Protein AF-A0A3N5YY95-F1 (afdb_monomer)

Nearest PDB structures (foldseek):
  7nii-assembly1_H  TM=6.142E-01  e=3.731E-05  Escherichia coli
  5auq-assembly4_F  TM=6.501E-01  e=9.821E-05  Thermococcus kodakarensis KOD1
  6y32-assembly3_E  TM=5.527E-01  e=6.805E-04  Homo sapiens
  7epk-assembly1_A  TM=5.218E-01  e=5.342E-04  Aeropyrum pernix K1
  3dm5-assembly1_B  TM=5.077E-01  e=4.194E-04  Pyrococcus furiosus

Radius of gyration: 18.33 Å; Cα contacts (8 Å, |Δi|>4): 414; chains: 1; bounding box: 43×47×44 Å

Solvent-accessible surface area (backbone atoms only — not comparable to full-atom values): 13239 Å² total; per-residue (Å²): 134,83,85,75,64,42,95,77,70,20,78,49,88,81,34,98,67,40,81,78,40,50,53,94,74,40,87,47,73,68,44,38,52,56,12,50,49,47,46,22,52,51,33,47,77,65,39,73,75,68,90,64,87,42,29,38,35,32,33,26,38,75,88,37,45,45,62,60,51,51,45,54,48,41,53,51,39,38,76,72,68,34,40,31,32,37,38,41,58,28,59,86,58,88,53,59,54,57,72,60,62,36,90,56,86,40,43,44,47,25,55,36,38,38,41,94,85,50,88,79,75,60,68,31,38,94,56,35,90,58,80,65,46,42,79,88,75,53,59,72,63,36,43,27,68,37,98,74,36,40,38,35,35,26,49,65,83,86,52,102,80,73,67,80,68,60,64,36,48,50,35,43,24,51,46,47,60,26,49,54,75,52,94,58,34,32,40,38,32,39,48,46,56,53,62,65,56,63,80,66,48,39,61,62,51,28,55,30,42,45,73,34,62,46,105,42,73,69,29,49,54,46,41,52,51,46,48,55,49,39,41,41,55,21,34,79,39,106

Sequence (238 aa):
MGLFHCPLGAVYYEDDDCIDCGLCVANTAEEKVAASKKIREYMKSHAAPSSNVSKIAVCGKGGSGKTTTVTLLTFALKEAGYKPIVLDADESNPGLARMLGISREPKAIAELFTNPEDAEKTASGPLAGRDKFTMDDIPAEYVSGSDGIRFMVVGKIIDPFQGCGCGLAEAAREVVEKLAVKDGEVLVLDMEAGVESFGRGVERHADTILIVVEPSLESIIVAERISQMALGMGIGRV

Foldseek 3Di:
DDQPADPQRDSDDPDPRHPNLCCRVDPDPVSNVSSLVSLLVVLQVPQDQDPDAAEEEEAFAVPLCSLVCLLVVQVVLVVVVFQEEEEELALPDPPNCVSNVFPDAAPALLQQQDDPPDPPPQRDHQCHPPQADEPVSDDPSQWTDDPRYIYGYNDHDPDPPPDDCLSSLVSLLCCLQHYDGDPRYHYYYRHYYACVSLVSPSCLSGLAYHYRADPDPVRVVRVVVNVVSCSSSSNPHD

Secondary structure (DSSP, 8-state):
------TTS-SSTTSTT-----GGG--SHHHHHHHHHHHHHHHHHS----SS--EEEEEESTTSSHHHHHHHHHHHHHHTT-EEEEEE--TT-S-HHHHTT-SSPPPBGGGGT--TT-TT----STTTT-S-B-GGGS-TTS-EEETTEEEEE-----STTS--THHHHHHHHHHHHHB-PPTTEEEEEEPPSSSTGGGTTSGGG-SEEEEE--SSHHHHHHHHHHHHHHHHTT--B-

pLDDT: mean 82.71, std 13.64, range [34.38, 97.75]

Mean predicted aligned error: 9.54 Å

Structure (mmCIF, N/CA/C/O backbone):
data_AF-A0A3N5YY95-F1
#
_entry.id   AF-A0A3N5YY95-F1
#
loop_
_atom_site.group_PDB
_atom_site.id
_atom_site.type_symbol
_atom_site.label_atom_id
_atom_site.label_alt_id
_atom_site.label_comp_id
_atom_site.label_asym_id
_atom_site.label_entity_id
_atom_site.label_seq_id
_atom_site.pdbx_PDB_ins_code
_atom_site.Cartn_x
_atom_site.Cartn_y
_atom_site.Cartn_z
_atom_site.occupancy
_atom_site.B_iso_or_equiv
_atom_site.auth_seq_id
_atom_site.auth_comp_id
_atom_site.auth_asym_id
_atom_site.auth_atom_id
_atom_site.pdbx_PDB_model_num
ATOM 1 N N . MET A 1 1 ? 23.432 -21.065 -2.581 1.00 34.38 1 MET A N 1
ATOM 2 C CA . MET A 1 1 ? 23.042 -20.901 -3.997 1.00 34.38 1 MET A CA 1
ATOM 3 C C . MET A 1 1 ? 21.569 -20.535 -3.960 1.00 34.38 1 MET A C 1
ATOM 5 O O . MET A 1 1 ? 20.781 -21.358 -3.523 1.00 34.38 1 MET A O 1
ATOM 9 N N . GLY A 1 2 ? 21.258 -19.249 -4.140 1.00 40.44 2 GLY A N 1
ATOM 10 C CA . GLY A 1 2 ? 19.975 -18.666 -3.733 1.00 40.44 2 GLY A CA 1
ATOM 11 C C . GLY A 1 2 ? 18.803 -19.238 -4.522 1.00 40.44 2 GLY A C 1
ATOM 12 O O . GLY A 1 2 ? 18.843 -19.244 -5.749 1.00 40.44 2 GLY A O 1
ATOM 13 N N . LEU A 1 3 ? 17.788 -19.713 -3.801 1.00 43.31 3 LEU A N 1
ATOM 14 C CA . LEU A 1 3 ? 16.501 -20.125 -4.343 1.00 43.31 3 LEU A CA 1
ATOM 15 C C . LEU A 1 3 ? 15.829 -18.912 -5.001 1.00 43.31 3 LEU A C 1
ATOM 17 O O . LEU A 1 3 ? 15.246 -18.065 -4.324 1.00 43.31 3 LEU A O 1
ATOM 21 N N . PHE A 1 4 ? 15.948 -18.800 -6.321 1.00 44.84 4 PHE A N 1
ATOM 22 C CA . PHE A 1 4 ? 15.078 -17.929 -7.096 1.00 44.84 4 PHE A CA 1
ATOM 23 C C . PHE A 1 4 ? 13.721 -18.629 -7.182 1.00 44.84 4 PHE A C 1
ATOM 25 O O . PHE A 1 4 ? 13.532 -19.503 -8.023 1.00 44.84 4 PHE A O 1
ATOM 32 N N . HIS A 1 5 ? 12.806 -18.303 -6.270 1.00 60.50 5 HIS A N 1
ATOM 33 C CA . HIS A 1 5 ? 11.449 -18.835 -6.332 1.00 60.50 5 HIS A CA 1
ATOM 34 C C . HIS A 1 5 ? 10.654 -18.075 -7.392 1.00 60.50 5 HIS A C 1
ATOM 36 O O . HIS A 1 5 ? 10.734 -16.847 -7.488 1.00 60.50 5 HIS A O 1
ATOM 42 N N . CYS A 1 6 ? 9.926 -18.821 -8.225 1.00 72.12 6 CYS A N 1
ATOM 43 C CA . CYS A 1 6 ? 9.130 -18.274 -9.314 1.00 72.12 6 CYS A CA 1
ATOM 44 C C . CYS A 1 6 ? 8.183 -17.187 -8.784 1.00 72.12 6 CYS A C 1
ATOM 46 O O . CYS A 1 6 ? 7.508 -17.416 -7.778 1.00 72.12 6 CYS A O 1
ATOM 48 N N . PRO A 1 7 ? 8.028 -16.040 -9.474 1.00 65.69 7 PRO A N 1
ATOM 49 C CA . PRO A 1 7 ? 7.053 -15.034 -9.064 1.00 65.69 7 PRO A CA 1
ATOM 50 C C . PRO A 1 7 ? 5.619 -15.584 -9.044 1.00 65.69 7 PRO A C 1
ATOM 52 O O . PRO A 1 7 ? 4.745 -14.973 -8.446 1.00 65.69 7 PRO A O 1
ATOM 55 N N . LEU A 1 8 ? 5.335 -16.714 -9.685 1.00 72.88 8 LEU A N 1
ATOM 56 C CA . LEU A 1 8 ? 4.004 -17.322 -9.719 1.00 72.88 8 LEU A CA 1
ATOM 57 C C . LEU A 1 8 ? 3.802 -18.425 -8.668 1.00 72.88 8 LEU A C 1
ATOM 59 O O . LEU A 1 8 ? 2.729 -19.004 -8.634 1.00 72.88 8 LEU A O 1
ATOM 63 N N . GLY A 1 9 ? 4.792 -18.690 -7.807 1.00 68.12 9 GLY A N 1
ATOM 64 C CA . GLY A 1 9 ? 4.687 -19.680 -6.726 1.00 68.12 9 GLY A CA 1
ATOM 65 C C . GLY A 1 9 ? 5.250 -21.067 -7.052 1.00 68.12 9 GLY A C 1
ATOM 66 O O . GLY A 1 9 ? 5.469 -21.846 -6.132 1.00 68.12 9 GLY A O 1
ATOM 67 N N . ALA A 1 10 ? 5.569 -21.358 -8.319 1.00 75.31 10 ALA A N 1
ATOM 68 C CA . ALA A 1 10 ? 6.229 -22.608 -8.708 1.00 75.31 10 ALA A CA 1
ATOM 69 C C . ALA A 1 10 ? 7.644 -22.733 -8.103 1.00 75.31 10 ALA A C 1
ATOM 71 O O . ALA A 1 10 ? 8.421 -21.767 -8.097 1.00 75.31 10 ALA A O 1
ATOM 72 N N . VAL A 1 11 ? 8.000 -23.924 -7.617 1.00 71.25 11 VAL A N 1
ATOM 73 C CA . VAL A 1 11 ? 9.308 -24.162 -6.988 1.00 71.25 11 VAL A CA 1
ATOM 74 C C . VAL A 1 11 ? 10.375 -24.387 -8.062 1.00 71.25 11 VAL A C 1
ATOM 76 O O . VAL A 1 11 ? 11.471 -23.829 -7.974 1.00 71.25 11 VAL A O 1
ATOM 79 N N . TYR A 1 12 ? 10.025 -25.118 -9.121 1.00 75.31 12 TYR A N 1
ATOM 80 C CA . TYR A 1 12 ? 10.875 -25.451 -10.257 1.00 75.31 12 TYR A CA 1
ATOM 81 C C . TYR A 1 12 ? 10.164 -25.262 -11.608 1.00 75.31 12 TYR A C 1
ATOM 83 O O . TYR A 1 12 ? 8.967 -24.987 -11.708 1.00 75.31 12 TYR A O 1
ATOM 91 N N . TYR A 1 13 ? 10.953 -25.352 -12.682 1.00 74.31 13 TYR A N 1
ATOM 92 C CA . TYR A 1 13 ? 10.427 -25.460 -14.043 1.00 74.31 13 TYR A CA 1
ATOM 93 C C . TYR A 1 13 ? 9.621 -26.765 -14.175 1.00 74.31 13 TYR A C 1
ATOM 95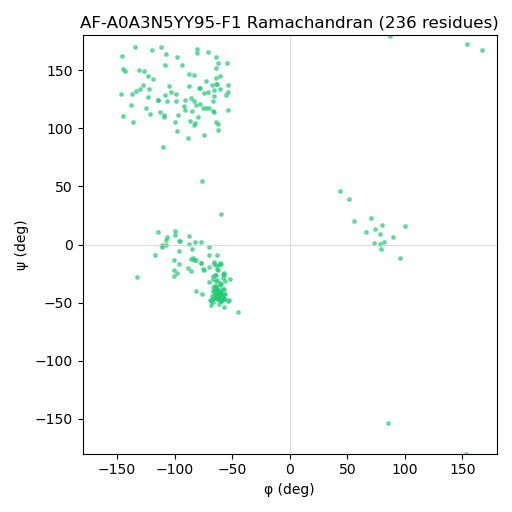 O O . TYR A 1 13 ? 10.086 -27.778 -13.664 1.00 74.31 13 TYR A O 1
ATOM 103 N N . GLU A 1 14 ? 8.462 -26.730 -14.842 1.00 79.56 14 GLU A N 1
ATOM 104 C CA . GLU A 1 14 ? 7.526 -27.868 -15.005 1.00 79.56 14 GLU A CA 1
ATOM 105 C C . GLU A 1 14 ? 6.822 -28.388 -13.730 1.00 79.56 14 GLU A C 1
ATOM 107 O O . GLU A 1 14 ? 6.156 -29.419 -13.789 1.00 79.56 14 GLU A O 1
ATOM 112 N N . ASP A 1 15 ? 6.896 -27.684 -12.594 1.00 81.75 15 ASP A N 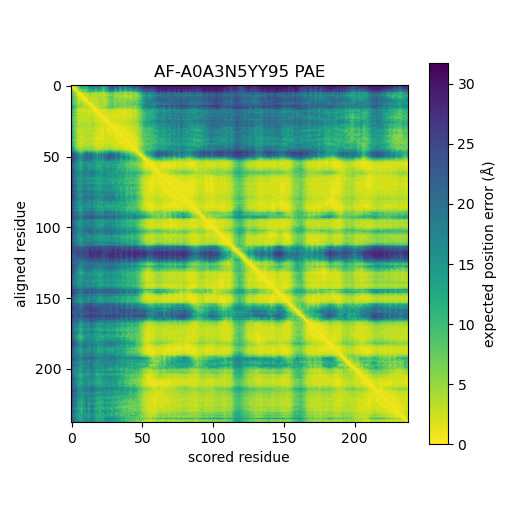1
ATOM 113 C CA . ASP A 1 15 ? 6.008 -27.973 -11.451 1.00 81.75 15 ASP A CA 1
ATOM 114 C C . ASP A 1 15 ? 4.526 -27.711 -11.800 1.00 81.75 15 ASP A C 1
ATOM 116 O O . ASP A 1 15 ? 4.239 -26.946 -12.719 1.00 81.75 15 ASP A O 1
ATOM 120 N N . ASP A 1 16 ? 3.584 -28.276 -11.030 1.00 75.69 16 ASP A N 1
ATOM 121 C CA . ASP A 1 16 ? 2.128 -28.212 -11.292 1.00 75.69 16 ASP A CA 1
ATOM 122 C C . ASP A 1 16 ? 1.575 -26.781 -11.520 1.00 75.69 16 ASP A C 1
ATOM 124 O O . ASP A 1 16 ? 0.634 -26.604 -12.293 1.00 75.69 16 ASP A O 1
ATOM 128 N N . ASP A 1 17 ? 2.181 -25.751 -10.912 1.00 77.06 17 ASP A N 1
ATOM 129 C CA . ASP A 1 17 ? 1.802 -24.330 -11.060 1.00 77.06 17 ASP A CA 1
ATOM 130 C C . ASP A 1 17 ? 2.696 -23.545 -12.049 1.00 77.06 17 ASP A C 1
ATOM 132 O O . ASP A 1 17 ? 2.648 -22.310 -12.142 1.00 77.06 17 ASP A O 1
ATOM 136 N N . CYS A 1 18 ? 3.577 -24.232 -12.777 1.00 84.56 18 CYS A N 1
ATOM 137 C CA . CYS A 1 18 ? 4.488 -23.615 -13.728 1.00 84.56 18 CYS A CA 1
ATOM 138 C C . CYS A 1 18 ? 3.781 -23.288 -15.049 1.00 84.56 18 CYS A C 1
ATOM 140 O O . CYS A 1 18 ? 3.080 -24.102 -15.636 1.00 84.56 18 CYS A O 1
ATOM 142 N N . ILE A 1 19 ? 4.014 -22.078 -15.558 1.00 89.06 19 ILE A N 1
ATOM 143 C CA . ILE A 1 19 ? 3.441 -21.606 -16.832 1.00 89.06 19 ILE A CA 1
ATOM 144 C C . ILE A 1 19 ? 4.428 -21.702 -18.006 1.00 89.06 19 ILE A C 1
ATOM 146 O O . ILE A 1 19 ? 4.253 -21.025 -19.022 1.00 89.06 19 ILE A O 1
ATOM 150 N N . ASP A 1 20 ? 5.549 -22.401 -17.816 1.00 89.12 20 ASP A N 1
ATOM 151 C CA . ASP A 1 20 ? 6.646 -22.518 -18.787 1.00 89.12 20 ASP A CA 1
ATOM 152 C C . ASP A 1 20 ? 7.150 -21.169 -19.330 1.00 89.12 20 ASP A C 1
ATOM 154 O O . ASP A 1 20 ? 7.502 -20.981 -20.507 1.00 89.12 20 ASP A O 1
ATOM 158 N N . CYS A 1 21 ? 7.219 -20.176 -18.436 1.00 89.50 21 CYS A N 1
ATOM 159 C CA . CYS A 1 21 ? 7.738 -18.860 -18.793 1.00 89.50 21 CYS A CA 1
ATOM 160 C C . CYS A 1 21 ? 9.236 -18.892 -19.130 1.00 89.50 21 CYS A C 1
ATOM 162 O O . CYS A 1 21 ? 9.698 -18.061 -19.907 1.00 89.50 21 CYS A O 1
ATOM 164 N N . GLY A 1 22 ? 9.987 -19.849 -18.576 1.00 88.56 22 GLY A N 1
ATOM 165 C CA . GLY A 1 22 ? 11.425 -20.012 -18.800 1.00 88.56 22 GLY A CA 1
ATOM 166 C C . GLY A 1 22 ? 12.318 -19.053 -18.002 1.00 88.56 22 GLY A C 1
ATOM 167 O O . GLY A 1 22 ? 13.521 -19.012 -18.241 1.00 88.56 22 GLY A O 1
ATOM 168 N N . LEU A 1 23 ? 11.775 -18.286 -17.046 1.00 88.69 23 LEU A N 1
ATOM 169 C CA . LEU A 1 23 ? 12.562 -17.307 -16.279 1.00 88.69 23 LEU A CA 1
ATOM 170 C C . LEU A 1 23 ? 13.656 -17.971 -15.427 1.00 88.69 23 LEU A C 1
ATOM 172 O O . LEU A 1 23 ? 14.755 -17.438 -15.318 1.00 88.69 23 LEU A O 1
ATOM 176 N N . CYS A 1 24 ? 13.363 -19.141 -14.859 1.00 85.12 24 CYS A N 1
ATOM 177 C CA . CYS A 1 24 ? 14.274 -19.923 -14.018 1.00 85.12 24 CYS A CA 1
ATOM 178 C C . CYS A 1 24 ? 15.454 -20.549 -14.781 1.00 85.12 24 CYS A C 1
ATOM 180 O O . CYS A 1 24 ? 16.457 -20.889 -14.160 1.00 85.12 24 CYS A O 1
ATOM 182 N N . VAL A 1 25 ? 15.357 -20.677 -16.108 1.00 88.25 25 VAL A N 1
ATOM 183 C CA . VAL A 1 25 ? 16.404 -21.254 -16.972 1.00 88.25 25 VAL A CA 1
ATOM 184 C C . VAL A 1 25 ? 17.075 -20.214 -17.877 1.00 88.25 25 VAL A C 1
ATOM 186 O O . VAL A 1 25 ? 17.975 -20.554 -18.640 1.00 88.25 25 VAL A O 1
ATOM 189 N N . ALA A 1 26 ? 16.660 -18.946 -17.795 1.00 89.44 26 ALA A N 1
ATOM 190 C CA . ALA A 1 26 ? 17.187 -17.862 -18.614 1.00 89.44 26 ALA A CA 1
ATOM 191 C C . ALA A 1 26 ? 18.605 -17.451 -18.178 1.00 89.44 26 ALA A C 1
ATOM 193 O O . ALA A 1 26 ? 18.819 -16.931 -17.077 1.00 89.44 26 ALA A O 1
ATOM 194 N N . ASN A 1 27 ? 19.570 -17.618 -19.080 1.00 90.94 27 ASN A N 1
ATOM 195 C CA . ASN A 1 27 ? 20.985 -17.326 -18.866 1.00 90.94 27 ASN A CA 1
ATOM 196 C C . ASN A 1 27 ? 21.409 -15.980 -19.471 1.00 90.94 27 ASN A C 1
ATOM 198 O O . ASN A 1 27 ? 22.385 -15.390 -19.005 1.00 90.94 27 ASN A O 1
ATOM 202 N N . THR A 1 28 ? 20.674 -15.454 -20.457 1.00 91.75 28 THR A N 1
ATOM 203 C CA . THR A 1 28 ? 20.956 -14.143 -21.069 1.00 91.75 28 THR A CA 1
ATOM 204 C C . THR A 1 28 ? 19.948 -13.063 -20.670 1.00 91.75 28 THR A C 1
ATOM 206 O O . THR A 1 28 ? 18.859 -13.332 -20.156 1.00 91.75 28 THR A O 1
ATOM 209 N N . ALA A 1 29 ? 20.309 -11.796 -20.899 1.00 86.62 29 ALA A N 1
ATOM 210 C CA . ALA A 1 29 ? 19.388 -10.679 -20.702 1.00 86.62 29 ALA A CA 1
ATOM 211 C C . ALA A 1 29 ? 18.187 -10.758 -21.661 1.00 86.62 29 ALA A C 1
ATOM 213 O O . ALA A 1 29 ? 17.062 -10.496 -21.237 1.00 86.62 29 ALA A O 1
ATOM 214 N N . GLU A 1 30 ? 18.396 -11.165 -22.921 1.00 90.94 30 GLU A N 1
ATOM 215 C CA . GLU A 1 30 ? 17.297 -11.322 -23.881 1.00 90.94 30 GLU A CA 1
ATOM 216 C C . GLU A 1 30 ? 16.325 -12.430 -23.458 1.00 90.94 30 GLU A C 1
ATOM 218 O O . GLU A 1 30 ? 15.110 -12.235 -23.510 1.00 90.94 30 GLU A O 1
ATOM 223 N N . GLU A 1 31 ? 16.842 -13.560 -22.970 1.00 88.94 31 GLU A N 1
ATOM 224 C CA . GLU A 1 31 ? 16.028 -14.671 -22.467 1.00 88.94 31 GLU A CA 1
ATOM 225 C C . GLU A 1 31 ? 15.183 -14.248 -21.259 1.00 88.94 31 GLU A C 1
ATOM 227 O O . GLU A 1 31 ? 13.988 -14.542 -21.204 1.00 88.94 31 GLU A O 1
ATOM 232 N N . LYS A 1 32 ? 15.758 -13.479 -20.323 1.00 87.12 32 LYS A N 1
ATOM 233 C CA . LYS A 1 32 ? 15.027 -12.945 -19.158 1.00 87.12 32 LYS A CA 1
ATOM 234 C C . LYS A 1 32 ? 13.909 -11.989 -19.566 1.00 87.12 32 LYS A C 1
ATOM 236 O O . LYS A 1 32 ? 12.827 -12.015 -18.972 1.00 87.12 32 LYS A O 1
ATOM 241 N N . VAL A 1 33 ? 14.140 -11.158 -20.585 1.00 85.56 33 VAL A N 1
ATOM 242 C CA . VAL A 1 33 ? 13.121 -10.255 -21.143 1.00 85.56 33 VAL A CA 1
ATOM 243 C C . VAL A 1 33 ? 11.998 -11.051 -21.811 1.00 85.56 33 VAL A C 1
ATOM 245 O O . VAL A 1 33 ? 10.824 -10.782 -21.548 1.00 85.56 33 VAL A O 1
ATOM 248 N N . ALA A 1 34 ? 12.335 -12.058 -22.620 1.00 88.00 34 ALA A N 1
ATOM 249 C CA . ALA A 1 34 ? 11.356 -12.929 -23.267 1.00 88.00 34 ALA A CA 1
ATOM 250 C C . ALA A 1 34 ? 10.509 -13.705 -22.244 1.00 88.00 34 ALA A C 1
ATOM 252 O O . ALA A 1 34 ? 9.283 -13.751 -22.363 1.00 88.00 34 ALA A O 1
ATOM 253 N N . ALA A 1 35 ? 11.140 -14.240 -21.196 1.00 88.50 35 ALA A N 1
ATOM 254 C CA . ALA A 1 35 ? 10.451 -14.933 -20.114 1.00 88.50 35 ALA A CA 1
ATOM 255 C C . ALA A 1 35 ? 9.518 -13.999 -19.332 1.00 88.50 35 ALA A C 1
ATOM 257 O O . ALA A 1 35 ? 8.349 -14.317 -19.108 1.00 88.50 35 ALA A O 1
ATOM 258 N N . SER A 1 36 ? 9.994 -12.796 -18.995 1.00 84.06 36 SER A N 1
ATOM 259 C CA . SER A 1 36 ? 9.183 -11.769 -18.331 1.00 84.06 36 SER A CA 1
ATOM 260 C C . SER A 1 36 ? 7.966 -11.365 -19.167 1.00 84.06 36 SER A C 1
ATOM 262 O O . SER A 1 36 ? 6.907 -11.084 -18.610 1.00 84.06 36 SER A O 1
ATOM 264 N N . LYS A 1 37 ? 8.080 -11.356 -20.501 1.00 86.12 37 LYS A N 1
ATOM 265 C CA . LYS A 1 37 ? 6.949 -11.080 -21.396 1.00 86.12 37 LYS A CA 1
ATOM 266 C C . LYS A 1 37 ? 5.853 -12.143 -21.270 1.00 86.12 37 LYS A C 1
ATOM 268 O O . LYS A 1 37 ? 4.698 -11.769 -21.090 1.00 86.12 37 LYS A O 1
ATOM 273 N N . LYS A 1 38 ? 6.218 -13.432 -21.274 1.00 88.50 38 LYS A N 1
ATOM 274 C CA . LYS A 1 38 ? 5.269 -14.541 -21.069 1.00 88.50 38 LYS A CA 1
ATOM 275 C C . LYS A 1 38 ? 4.555 -14.443 -19.719 1.00 88.50 38 LYS A C 1
ATOM 277 O O . LYS A 1 38 ? 3.341 -14.596 -19.662 1.00 88.50 38 LYS A O 1
ATOM 282 N N . ILE A 1 39 ? 5.292 -14.123 -18.648 1.00 84.56 39 ILE A N 1
ATOM 283 C CA . ILE A 1 39 ? 4.717 -13.927 -17.304 1.00 84.56 39 ILE A CA 1
ATOM 284 C C . ILE A 1 39 ? 3.677 -12.805 -17.322 1.00 84.56 39 ILE A C 1
ATOM 286 O O . ILE A 1 39 ? 2.559 -12.996 -16.854 1.00 84.56 39 ILE A O 1
ATOM 290 N N . ARG A 1 40 ? 4.015 -11.646 -17.902 1.00 79.19 40 ARG A N 1
ATOM 291 C CA . ARG A 1 40 ? 3.090 -10.505 -17.995 1.00 79.19 40 ARG A CA 1
ATOM 292 C C . ARG A 1 40 ? 1.841 -10.842 -18.807 1.00 79.19 40 ARG A C 1
ATOM 294 O O . ARG A 1 40 ? 0.751 -10.428 -18.435 1.00 79.19 40 ARG A O 1
ATOM 301 N N . GLU A 1 41 ? 1.990 -11.555 -19.922 1.00 83.12 41 GLU A N 1
ATOM 302 C CA . GLU A 1 41 ? 0.860 -11.985 -20.756 1.00 83.12 41 GLU A CA 1
ATOM 303 C C . GLU A 1 41 ? -0.061 -12.950 -20.002 1.00 83.12 41 GLU A C 1
ATOM 305 O O . GLU A 1 41 ? -1.273 -12.743 -19.999 1.00 83.12 41 GLU A O 1
ATOM 310 N N . TYR A 1 42 ? 0.509 -13.933 -19.300 1.00 84.31 42 TYR A N 1
ATOM 311 C CA . TYR A 1 42 ? -0.239 -14.852 -18.443 1.00 84.31 42 TYR A CA 1
ATOM 312 C C . TYR A 1 42 ? -0.992 -14.112 -17.333 1.00 84.31 42 TYR A C 1
ATOM 314 O O . TYR A 1 42 ? -2.190 -14.305 -17.144 1.00 84.31 42 TYR A O 1
ATOM 322 N N . MET A 1 43 ? -0.311 -13.214 -16.623 1.00 76.50 43 MET A N 1
ATOM 323 C CA . MET A 1 43 ? -0.923 -12.460 -15.532 1.00 76.50 43 MET A CA 1
ATOM 324 C C . MET A 1 43 ? -2.034 -11.534 -16.022 1.00 76.50 43 MET A C 1
ATOM 326 O O . MET A 1 43 ? -3.046 -11.399 -15.349 1.00 76.50 43 MET A O 1
ATOM 330 N N . LYS A 1 44 ? -1.896 -10.944 -17.214 1.00 72.81 44 LYS A N 1
ATOM 331 C CA . LYS A 1 44 ? -2.970 -10.159 -17.838 1.00 72.81 44 LYS A CA 1
ATOM 332 C C . LYS A 1 44 ? -4.175 -11.009 -18.228 1.00 72.81 44 LYS A C 1
ATOM 334 O O . LYS A 1 44 ? -5.296 -10.542 -18.067 1.00 72.81 44 LYS A O 1
ATOM 339 N N . SER A 1 45 ? -3.971 -12.220 -18.749 1.00 76.06 45 SER A N 1
ATOM 340 C CA . SER A 1 45 ? -5.085 -13.093 -19.146 1.00 76.06 45 SER A CA 1
ATOM 341 C C . SER A 1 45 ? -5.816 -13.721 -17.957 1.00 76.06 45 SER A C 1
ATOM 343 O O . SER A 1 45 ? -6.983 -14.077 -18.093 1.00 76.06 45 SER A O 1
ATOM 345 N N . HIS A 1 46 ? -5.158 -13.808 -16.800 1.00 74.75 46 HIS A N 1
ATOM 346 C CA . HIS A 1 46 ? -5.711 -14.359 -15.558 1.00 74.75 46 HIS A CA 1
ATOM 347 C C . HIS A 1 46 ? -6.022 -13.288 -14.507 1.00 74.75 46 HIS A C 1
ATOM 349 O O . HIS A 1 46 ? -6.444 -13.614 -13.398 1.00 74.75 46 HIS A O 1
ATOM 355 N N . ALA A 1 47 ? -5.836 -12.010 -14.845 1.00 65.06 47 ALA A N 1
ATOM 356 C CA . ALA A 1 47 ? -6.268 -10.900 -14.017 1.00 65.06 47 ALA A CA 1
ATOM 357 C C . ALA A 1 47 ? -7.793 -10.957 -13.895 1.00 65.06 47 ALA A C 1
ATOM 359 O O . ALA A 1 47 ? -8.517 -10.609 -14.828 1.00 65.06 47 ALA A O 1
ATOM 360 N N . ALA A 1 48 ? -8.295 -11.417 -12.751 1.00 57.16 48 ALA A N 1
ATOM 361 C CA . ALA A 1 48 ? -9.710 -11.312 -12.447 1.00 57.16 48 ALA A CA 1
ATOM 362 C C . ALA A 1 48 ? -10.020 -9.828 -12.188 1.00 57.16 48 ALA A C 1
ATOM 364 O O . ALA A 1 48 ? -9.465 -9.257 -11.245 1.00 57.16 48 ALA A O 1
ATOM 365 N N . PRO A 1 49 ? -10.879 -9.166 -12.983 1.00 53.94 49 PRO A N 1
ATOM 366 C CA . PRO A 1 49 ? -11.325 -7.830 -12.633 1.00 53.94 49 PRO A CA 1
ATOM 367 C C . PRO A 1 49 ? -12.115 -7.922 -11.322 1.00 53.94 49 PRO A C 1
ATOM 369 O O . PRO A 1 49 ? -13.249 -8.400 -11.304 1.00 53.94 49 PRO A O 1
ATOM 372 N N . SER A 1 50 ? -11.519 -7.480 -10.211 1.00 56.38 50 SER A N 1
ATOM 373 C CA . SER A 1 50 ? -12.267 -7.302 -8.969 1.00 56.38 50 SER A CA 1
ATOM 374 C C . SER A 1 50 ? -13.277 -6.177 -9.184 1.00 56.38 50 SER A C 1
ATOM 376 O O . SER A 1 50 ? -12.917 -5.010 -9.386 1.00 56.38 50 SER A O 1
ATOM 378 N N . SER A 1 51 ? -14.567 -6.513 -9.144 1.00 60.78 51 SER A N 1
ATOM 379 C CA . SER A 1 51 ? -15.638 -5.513 -9.169 1.00 60.78 51 SER A CA 1
ATOM 380 C C . SER A 1 51 ? -15.586 -4.592 -7.948 1.00 60.78 51 SER A C 1
ATOM 382 O O . SER A 1 51 ? -16.077 -3.470 -8.018 1.00 60.78 51 SER A O 1
ATOM 384 N N . ASN A 1 52 ? -14.953 -5.038 -6.857 1.00 71.12 52 ASN A N 1
ATOM 385 C CA . ASN A 1 52 ? -14.873 -4.312 -5.597 1.00 71.12 52 ASN A CA 1
ATOM 386 C C . ASN A 1 52 ? -13.492 -3.662 -5.433 1.00 71.12 52 ASN A C 1
ATOM 388 O O . ASN A 1 52 ? -12.462 -4.307 -5.633 1.00 71.12 52 ASN A O 1
ATOM 392 N N . VAL A 1 53 ? -13.484 -2.373 -5.086 1.00 84.25 53 VAL A N 1
ATOM 393 C CA . VAL A 1 53 ? -12.281 -1.629 -4.682 1.00 84.25 53 VAL A CA 1
ATOM 394 C C . VAL A 1 53 ? -12.077 -1.873 -3.187 1.00 84.25 53 VAL A C 1
ATOM 396 O O . VAL A 1 53 ? -12.921 -1.461 -2.395 1.00 84.25 53 VAL A O 1
ATOM 399 N N . SER A 1 54 ? -10.995 -2.543 -2.796 1.00 90.75 54 SER A N 1
ATOM 400 C CA . SER A 1 54 ? -10.735 -2.905 -1.391 1.00 90.75 54 SER A CA 1
ATOM 401 C C . SER A 1 54 ? -9.318 -2.582 -0.919 1.00 90.75 54 SER A C 1
ATOM 403 O O . SER A 1 54 ? -9.120 -2.326 0.264 1.00 90.75 54 SER A O 1
ATOM 405 N N . LYS A 1 55 ? -8.339 -2.569 -1.826 1.00 94.25 55 LYS A N 1
ATOM 406 C CA . LYS A 1 55 ? -6.915 -2.330 -1.590 1.00 94.25 55 LYS A CA 1
ATOM 407 C C . LYS A 1 55 ? -6.395 -1.394 -2.677 1.00 94.25 55 LYS A C 1
ATOM 409 O O . LYS A 1 55 ? -6.213 -1.802 -3.825 1.00 94.25 55 LYS A O 1
ATOM 414 N N . ILE A 1 56 ? -6.177 -0.138 -2.303 1.00 95.31 56 ILE A N 1
ATOM 415 C CA . ILE A 1 56 ? -5.749 0.945 -3.187 1.00 95.31 56 ILE A CA 1
ATOM 416 C C . ILE A 1 56 ? -4.306 1.308 -2.849 1.00 95.31 56 ILE A C 1
ATOM 418 O O . ILE A 1 56 ? -4.058 1.885 -1.792 1.00 95.31 56 ILE A O 1
ATOM 422 N N . ALA A 1 57 ? -3.364 1.024 -3.744 1.00 94.62 57 ALA A N 1
ATOM 423 C CA . ALA A 1 57 ? -1.995 1.513 -3.608 1.00 94.62 57 ALA A CA 1
ATOM 424 C C . ALA A 1 57 ? -1.837 2.864 -4.311 1.00 94.62 57 ALA A C 1
ATOM 426 O O . ALA A 1 57 ? -2.139 2.996 -5.498 1.00 94.62 57 ALA A O 1
ATOM 427 N N . VAL A 1 58 ? -1.382 3.879 -3.575 1.00 94.94 58 VAL A N 1
ATOM 428 C CA . VAL A 1 58 ? -1.192 5.235 -4.097 1.00 94.94 58 VAL A CA 1
ATOM 429 C C . VAL A 1 58 ? 0.269 5.426 -4.482 1.00 94.94 58 VAL A C 1
ATOM 431 O O . VAL A 1 58 ? 1.149 5.477 -3.628 1.00 94.94 58 VAL A O 1
ATOM 434 N N . CYS A 1 59 ? 0.525 5.550 -5.782 1.00 92.88 59 CYS A N 1
ATOM 435 C CA . CYS A 1 59 ? 1.864 5.612 -6.366 1.00 92.88 59 CYS A CA 1
ATOM 436 C C . CYS A 1 59 ? 2.076 6.933 -7.117 1.00 92.88 59 CYS A C 1
ATOM 438 O O . CYS A 1 59 ? 1.142 7.684 -7.388 1.00 92.88 59 CYS A O 1
ATOM 440 N N . GLY A 1 60 ? 3.320 7.236 -7.481 1.00 91.56 60 GLY A N 1
ATOM 441 C CA . GLY A 1 60 ? 3.643 8.452 -8.227 1.00 91.56 60 GLY A CA 1
ATOM 442 C C . GLY A 1 60 ? 5.062 8.946 -7.982 1.00 91.56 60 GLY A C 1
ATOM 443 O O . GLY A 1 60 ? 5.835 8.363 -7.218 1.00 91.56 60 GLY A O 1
ATOM 444 N N . LYS A 1 61 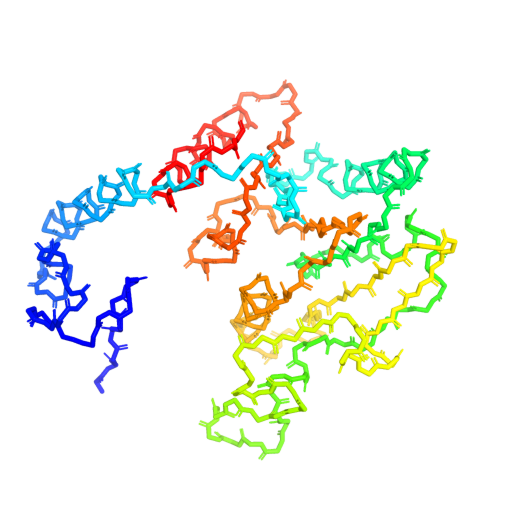? 5.411 10.053 -8.637 1.00 90.81 61 LYS A N 1
ATOM 445 C CA . LYS A 1 61 ? 6.726 10.682 -8.477 1.00 90.81 61 LYS A CA 1
ATOM 446 C C . LYS A 1 61 ? 6.923 11.195 -7.040 1.00 90.81 61 LYS A C 1
ATOM 448 O O . LYS A 1 61 ? 5.972 11.574 -6.356 1.00 90.81 61 LYS A O 1
ATOM 453 N N . GLY A 1 62 ? 8.172 11.257 -6.580 1.00 87.19 62 GLY A N 1
ATOM 454 C CA . GLY A 1 62 ? 8.521 11.989 -5.359 1.00 87.19 62 GLY A CA 1
ATOM 455 C C . GLY A 1 62 ? 8.018 13.433 -5.436 1.00 87.19 62 GLY A C 1
ATOM 456 O O . GLY A 1 62 ? 8.194 14.097 -6.458 1.00 87.19 62 GLY A O 1
ATOM 457 N N . GLY A 1 63 ? 7.338 13.887 -4.382 1.00 85.69 63 GLY A N 1
ATOM 458 C CA . GLY A 1 63 ? 6.759 15.230 -4.313 1.00 85.69 63 GLY A CA 1
ATOM 459 C C . GLY A 1 63 ? 5.437 15.445 -5.064 1.00 85.69 63 GLY A C 1
ATOM 460 O O . GLY A 1 63 ? 4.899 16.540 -4.970 1.00 85.69 63 GLY A O 1
ATOM 461 N N . SER A 1 64 ? 4.858 14.439 -5.739 1.00 90.94 64 SER A N 1
ATOM 462 C CA . SER A 1 64 ? 3.604 14.626 -6.501 1.00 90.94 64 SER A CA 1
ATOM 463 C C . SER A 1 64 ? 2.351 14.845 -5.640 1.00 90.94 64 SER A C 1
ATOM 465 O O . SER A 1 64 ? 1.297 15.182 -6.168 1.00 90.94 64 SER A O 1
ATOM 467 N N . GLY A 1 65 ? 2.452 14.667 -4.318 1.00 92.50 65 GLY A N 1
ATOM 468 C CA . GLY A 1 65 ? 1.341 14.845 -3.379 1.00 92.50 65 GLY A CA 1
ATOM 469 C C . GLY A 1 65 ? 0.654 13.554 -2.925 1.00 92.50 65 GLY A C 1
ATOM 470 O O . GLY A 1 65 ? -0.427 13.644 -2.353 1.00 92.50 65 GLY A O 1
ATOM 471 N N . LYS A 1 66 ? 1.271 12.377 -3.125 1.00 94.06 66 LYS A N 1
ATOM 472 C CA . LYS A 1 66 ? 0.728 11.051 -2.744 1.00 94.06 66 LYS A CA 1
ATOM 473 C C . LYS A 1 66 ? 0.122 11.018 -1.339 1.00 94.06 66 LYS A C 1
ATOM 475 O O . LYS A 1 66 ? -1.078 10.814 -1.211 1.00 94.06 66 LYS A O 1
ATOM 480 N N . THR A 1 67 ? 0.903 11.348 -0.315 1.00 94.31 67 THR A N 1
ATOM 481 C CA . THR A 1 67 ? 0.467 11.382 1.090 1.00 94.31 67 THR A CA 1
ATOM 482 C C . THR A 1 67 ? -0.714 12.325 1.333 1.00 94.31 67 THR A C 1
ATOM 484 O O . THR A 1 67 ? -1.634 12.018 2.096 1.00 94.31 67 THR A O 1
ATOM 487 N N . THR A 1 68 ? -0.731 13.478 0.658 1.00 95.12 68 THR A N 1
ATOM 488 C CA . THR A 1 68 ? -1.863 14.413 0.708 1.00 95.12 68 THR A CA 1
ATOM 489 C C . THR A 1 68 ? -3.105 13.782 0.094 1.00 95.12 68 THR A C 1
ATOM 491 O O . THR A 1 68 ? -4.175 13.828 0.696 1.00 95.12 68 THR A O 1
ATOM 494 N N . THR A 1 69 ? -2.969 13.140 -1.066 1.00 96.69 69 THR A N 1
ATOM 495 C CA . THR A 1 69 ? -4.059 12.402 -1.707 1.00 96.69 69 THR A CA 1
ATOM 496 C C . THR A 1 69 ? -4.548 11.246 -0.839 1.00 96.69 69 THR A C 1
ATOM 498 O O . THR A 1 69 ? -5.755 11.110 -0.684 1.00 96.69 69 THR A O 1
ATOM 501 N N . VAL A 1 70 ? -3.656 10.470 -0.213 1.00 97.12 70 VAL A N 1
ATOM 502 C CA . VAL A 1 70 ? -4.003 9.396 0.739 1.00 97.12 70 VAL A CA 1
ATOM 503 C C . VAL A 1 70 ? -4.832 9.947 1.893 1.00 97.12 70 VAL A C 1
ATOM 505 O O . VAL A 1 70 ? -5.875 9.389 2.228 1.00 97.12 70 VAL A O 1
ATOM 508 N N . THR A 1 71 ? -4.411 11.073 2.468 1.00 96.56 71 THR A N 1
ATOM 509 C CA . THR A 1 71 ? -5.125 11.730 3.570 1.00 96.56 71 THR A CA 1
ATOM 510 C C . THR A 1 71 ? -6.532 12.153 3.142 1.00 96.56 71 THR A C 1
ATOM 512 O O . THR A 1 71 ? -7.512 11.804 3.798 1.00 96.56 71 THR A O 1
ATOM 515 N N . LEU A 1 72 ? -6.654 12.867 2.018 1.00 97.38 72 LEU A N 1
ATOM 516 C CA . LEU A 1 72 ? -7.945 13.336 1.505 1.00 97.38 72 LEU A CA 1
ATOM 517 C C . LEU A 1 72 ? -8.867 12.174 1.118 1.00 97.38 72 LEU A C 1
ATOM 519 O O . LEU A 1 72 ? -10.047 12.188 1.461 1.00 97.38 72 LEU A O 1
ATOM 523 N N . LEU A 1 73 ? -8.324 11.150 0.456 1.00 97.38 73 LEU A N 1
ATOM 524 C CA . LEU A 1 73 ? -9.052 9.936 0.095 1.00 97.38 73 LEU A CA 1
ATOM 525 C C . LEU A 1 73 ? -9.567 9.215 1.342 1.00 97.38 73 LEU A C 1
ATOM 527 O O . LEU A 1 73 ? -10.713 8.781 1.365 1.00 97.38 73 LEU A O 1
ATOM 531 N N . THR A 1 74 ? -8.755 9.133 2.396 1.00 97.44 74 THR A N 1
ATOM 532 C CA . THR A 1 74 ? -9.139 8.512 3.669 1.00 97.44 74 THR A CA 1
ATOM 533 C C . THR A 1 74 ? -10.345 9.213 4.293 1.00 97.44 74 THR A C 1
ATOM 535 O O . THR A 1 74 ? -11.318 8.552 4.663 1.00 97.44 74 THR A O 1
ATOM 538 N N . PHE A 1 75 ? -10.328 10.546 4.366 1.00 96.81 75 PHE A N 1
ATOM 539 C CA . PHE A 1 75 ? -11.470 11.304 4.881 1.00 96.81 75 PHE A CA 1
ATOM 540 C C . PHE A 1 75 ? -12.703 11.184 3.979 1.00 96.81 75 PHE A C 1
ATOM 542 O O . PHE A 1 75 ? -13.795 10.955 4.493 1.00 96.81 75 PHE A O 1
ATOM 549 N N . ALA A 1 76 ? -12.538 11.236 2.655 1.00 96.75 76 ALA A N 1
ATOM 550 C CA . ALA A 1 76 ? -13.642 11.074 1.711 1.00 96.75 76 ALA A CA 1
ATOM 551 C C . ALA A 1 76 ? -14.294 9.680 1.797 1.00 96.75 76 ALA A C 1
ATOM 553 O O . ALA A 1 76 ? -15.518 9.567 1.805 1.00 96.75 76 ALA A O 1
ATOM 554 N N . LEU A 1 77 ? -13.493 8.614 1.915 1.00 95.88 77 LEU A N 1
ATOM 555 C CA . LEU A 1 77 ? -13.983 7.246 2.118 1.00 95.88 77 LEU A CA 1
ATOM 556 C C . LEU A 1 77 ? -14.805 7.146 3.404 1.00 95.88 77 LEU A C 1
ATOM 558 O O . LEU A 1 77 ? -15.904 6.592 3.401 1.00 95.88 77 LEU A O 1
ATOM 562 N N . LYS A 1 78 ? -14.300 7.727 4.494 1.00 95.75 78 LYS A N 1
ATOM 563 C CA . LYS A 1 78 ? -15.019 7.785 5.766 1.00 95.75 78 LYS A CA 1
ATOM 564 C C . LYS A 1 78 ? -16.340 8.552 5.648 1.00 95.75 78 LYS A C 1
ATOM 566 O O . LYS A 1 78 ? -17.360 8.063 6.125 1.00 95.75 78 LYS A O 1
ATOM 571 N N . GLU A 1 79 ? -16.342 9.730 5.026 1.00 95.81 79 GLU A N 1
ATOM 572 C CA . GLU A 1 79 ? -17.562 10.523 4.800 1.00 95.81 79 GLU A CA 1
ATOM 573 C C . GLU A 1 79 ? -18.592 9.766 3.951 1.00 95.81 79 GLU A C 1
ATOM 575 O O . GLU A 1 79 ? -19.793 9.873 4.192 1.00 95.81 79 GLU A O 1
ATOM 580 N N . ALA A 1 80 ? -18.126 8.935 3.018 1.00 94.62 80 ALA A N 1
ATOM 581 C CA . ALA A 1 80 ? -18.959 8.040 2.223 1.00 94.62 80 ALA A CA 1
ATOM 582 C C . ALA A 1 80 ? -19.435 6.779 2.982 1.00 94.62 80 ALA A C 1
ATOM 584 O O . ALA A 1 80 ? -20.134 5.947 2.405 1.00 94.62 80 ALA A O 1
ATOM 585 N N . GLY A 1 81 ? -19.093 6.628 4.267 1.00 94.38 81 GLY A N 1
ATOM 586 C CA . GLY A 1 81 ? -19.542 5.527 5.127 1.00 94.38 81 GLY A CA 1
ATOM 587 C C . GLY A 1 81 ? -18.639 4.291 5.125 1.00 94.38 81 GLY A C 1
ATOM 588 O O . GLY A 1 81 ? -18.994 3.283 5.740 1.00 94.38 81 GLY A O 1
ATOM 589 N N . TYR A 1 82 ? -17.477 4.351 4.470 1.00 96.06 82 TYR A N 1
ATOM 590 C CA . TYR A 1 82 ? -16.475 3.288 4.527 1.00 96.06 82 TYR A CA 1
ATOM 591 C C . TYR A 1 82 ? -15.635 3.373 5.809 1.00 96.06 82 TYR A C 1
ATOM 593 O O . TYR A 1 82 ? -15.600 4.383 6.512 1.00 96.06 82 TYR A O 1
ATOM 601 N N . LYS A 1 83 ? -14.924 2.286 6.109 1.00 95.81 83 LYS A N 1
ATOM 602 C CA . LYS A 1 83 ? -14.000 2.145 7.239 1.00 95.81 83 LYS A CA 1
ATOM 603 C C . LYS A 1 83 ? -12.565 2.087 6.712 1.00 95.81 83 LYS A C 1
ATOM 605 O O . LYS A 1 83 ? -12.047 0.985 6.501 1.00 95.81 83 LYS A O 1
ATOM 610 N N . PRO A 1 84 ? -11.926 3.238 6.452 1.00 96.94 84 PRO A N 1
ATOM 611 C CA . PRO A 1 84 ? -10.599 3.246 5.868 1.00 96.94 84 PRO A CA 1
ATOM 612 C C . PRO A 1 84 ? -9.559 2.681 6.842 1.00 96.94 84 PRO A C 1
ATOM 614 O O . PRO A 1 84 ? -9.550 2.972 8.044 1.00 96.94 84 PRO A O 1
ATOM 617 N N . ILE A 1 85 ? -8.673 1.867 6.286 1.00 97.75 85 ILE A N 1
ATOM 618 C CA . ILE A 1 85 ? -7.456 1.366 6.909 1.00 97.75 85 ILE A CA 1
ATOM 619 C C . ILE A 1 85 ? -6.314 1.977 6.110 1.00 97.75 85 ILE A C 1
ATOM 621 O O . ILE A 1 85 ? -6.266 1.812 4.897 1.00 97.75 85 ILE A O 1
ATOM 625 N N . VAL A 1 86 ? -5.405 2.681 6.765 1.00 97.00 86 VAL A N 1
ATOM 626 C CA . VAL A 1 86 ? -4.246 3.281 6.110 1.00 97.00 86 VAL A CA 1
ATOM 627 C C . VAL A 1 86 ? -2.996 2.523 6.519 1.00 97.00 86 VAL A C 1
ATOM 629 O O . VAL A 1 86 ? -2.755 2.325 7.712 1.00 97.00 86 VAL A O 1
ATOM 632 N N . LEU A 1 87 ? -2.216 2.108 5.526 1.00 95.25 87 LEU A N 1
ATOM 633 C CA . LEU A 1 87 ? -0.899 1.518 5.706 1.00 95.25 87 LEU A CA 1
ATOM 634 C C . LEU A 1 87 ? 0.157 2.471 5.145 1.00 95.25 87 LEU A C 1
ATOM 636 O O . LEU A 1 87 ? 0.207 2.706 3.938 1.00 95.25 87 LEU A O 1
ATOM 640 N N . ASP A 1 88 ? 0.991 3.004 6.029 1.00 93.25 88 ASP A N 1
ATOM 641 C CA . ASP A 1 88 ? 2.156 3.800 5.659 1.00 93.25 88 ASP A CA 1
ATOM 642 C C . ASP A 1 88 ? 3.330 2.873 5.327 1.00 93.25 88 ASP A C 1
ATOM 644 O O . ASP A 1 88 ? 3.927 2.266 6.226 1.00 93.25 88 ASP A O 1
ATOM 648 N N . ALA A 1 89 ? 3.598 2.713 4.031 1.00 88.50 89 ALA A N 1
ATOM 649 C CA . ALA A 1 89 ? 4.692 1.911 3.495 1.00 88.50 89 ALA A CA 1
ATOM 650 C C . ALA A 1 89 ? 5.834 2.779 2.935 1.00 88.50 89 ALA A C 1
ATOM 652 O O . ALA A 1 89 ? 6.775 2.235 2.357 1.00 88.50 89 ALA A O 1
ATOM 653 N N . ASP A 1 90 ? 5.768 4.103 3.109 1.00 84.06 90 ASP A N 1
ATOM 654 C CA . ASP A 1 90 ? 6.822 5.040 2.731 1.00 84.06 90 ASP A CA 1
ATOM 655 C C . ASP A 1 90 ? 7.668 5.386 3.965 1.00 84.06 90 ASP A C 1
ATOM 657 O O . ASP A 1 90 ? 7.345 6.269 4.760 1.00 84.06 90 ASP A O 1
ATOM 661 N N . GLU A 1 91 ? 8.804 4.703 4.118 1.00 74.69 91 GLU A N 1
ATOM 662 C CA . GLU A 1 91 ? 9.728 4.924 5.239 1.00 74.69 91 GLU A CA 1
ATOM 663 C C . GLU A 1 91 ? 10.309 6.350 5.289 1.00 74.69 91 GLU A C 1
ATOM 665 O O . GLU A 1 91 ? 10.802 6.782 6.335 1.00 74.69 91 GLU A O 1
ATOM 670 N N . SER A 1 92 ? 10.231 7.099 4.182 1.00 73.88 92 SER A N 1
ATOM 671 C CA . SER A 1 92 ? 10.719 8.476 4.086 1.00 73.88 92 SER A CA 1
ATOM 672 C C . SER A 1 92 ? 9.714 9.517 4.589 1.00 73.88 92 SER A C 1
ATOM 674 O O . SER A 1 92 ? 10.082 10.681 4.778 1.00 73.88 92 SER A O 1
ATOM 676 N N . ASN A 1 93 ? 8.459 9.125 4.829 1.00 74.75 93 ASN A N 1
ATOM 677 C CA . ASN A 1 93 ? 7.374 10.034 5.166 1.00 74.75 93 ASN A CA 1
ATOM 678 C C . ASN A 1 93 ? 7.082 10.072 6.681 1.00 74.75 93 ASN A C 1
ATOM 680 O O . ASN A 1 93 ? 6.429 9.189 7.227 1.00 74.75 93 ASN A O 1
ATOM 684 N N . PRO A 1 94 ? 7.472 11.135 7.409 1.00 72.00 94 PRO A N 1
ATOM 685 C CA . PRO A 1 94 ? 7.134 11.262 8.826 1.00 72.00 94 PRO A CA 1
ATOM 686 C C . PRO A 1 94 ? 5.739 11.869 9.069 1.00 72.00 94 PRO A C 1
ATOM 688 O O . PRO A 1 94 ? 5.353 12.075 10.218 1.00 72.00 94 PRO A O 1
ATOM 691 N N . GLY A 1 95 ? 5.017 12.279 8.021 1.00 86.38 95 GLY A N 1
ATOM 692 C CA . GLY A 1 95 ? 3.900 13.217 8.138 1.00 86.38 95 GLY A CA 1
ATOM 693 C C . GLY A 1 95 ? 2.507 12.594 8.187 1.00 86.38 95 GLY A C 1
ATOM 694 O O . GLY A 1 95 ? 1.596 13.235 8.724 1.00 86.38 95 GLY A O 1
ATOM 695 N N . LEU A 1 96 ? 2.323 11.386 7.644 1.00 92.50 96 LEU A N 1
ATOM 696 C CA . LEU A 1 96 ? 0.994 10.834 7.363 1.00 92.50 96 LEU A CA 1
ATOM 697 C C . LEU A 1 96 ? 0.141 10.652 8.624 1.00 92.50 96 LEU A C 1
ATOM 699 O O . LEU A 1 96 ? -1.004 11.103 8.655 1.00 92.50 96 LEU A O 1
ATOM 703 N N . ALA A 1 97 ? 0.710 10.089 9.694 1.00 91.81 97 ALA A N 1
ATOM 704 C CA . ALA A 1 97 ? 0.013 9.920 10.970 1.00 91.81 97 ALA A CA 1
ATOM 705 C C . ALA A 1 97 ? -0.587 11.250 11.467 1.00 91.81 97 ALA A C 1
ATOM 707 O O . ALA A 1 97 ? -1.776 11.342 11.780 1.00 91.81 97 ALA A O 1
ATOM 708 N N . ARG A 1 98 ? 0.212 12.323 11.450 1.00 91.75 98 ARG A N 1
ATOM 709 C CA . ARG A 1 98 ? -0.229 13.659 11.869 1.00 91.75 98 ARG A CA 1
ATOM 710 C C . ARG A 1 98 ? -1.321 14.221 10.957 1.00 91.75 98 ARG A C 1
ATOM 712 O O . ARG A 1 98 ? -2.255 14.842 11.456 1.00 91.75 98 ARG A O 1
ATOM 719 N N . MET A 1 99 ? -1.212 14.021 9.644 1.00 93.81 99 MET A N 1
ATOM 720 C CA . MET A 1 99 ? -2.211 14.485 8.669 1.00 93.81 99 MET A CA 1
ATOM 721 C C . MET A 1 99 ? -3.573 13.806 8.866 1.00 93.81 99 MET A C 1
ATOM 723 O O . MET A 1 99 ? -4.606 14.441 8.670 1.00 93.81 99 MET A O 1
ATOM 727 N N . LEU A 1 100 ? -3.574 12.554 9.328 1.00 94.75 100 LEU A N 1
ATOM 728 C CA . LEU A 1 100 ? -4.773 11.794 9.691 1.00 94.75 100 LEU A CA 1
ATOM 729 C C . LEU A 1 100 ? -5.302 12.106 11.103 1.00 94.75 100 LEU A C 1
ATOM 731 O O . LEU A 1 100 ? -6.268 11.489 11.546 1.00 94.75 100 LEU A O 1
ATOM 735 N N . GLY A 1 101 ? -4.677 13.035 11.836 1.00 92.81 101 GLY A N 1
ATOM 736 C CA . GLY A 1 101 ? -5.063 13.356 13.212 1.00 92.81 101 GLY A CA 1
ATOM 737 C C . GLY A 1 101 ? -4.718 12.258 14.223 1.00 92.81 101 GLY A C 1
ATOM 738 O O . GLY A 1 101 ? -5.337 12.182 15.284 1.00 92.81 101 GLY A O 1
ATOM 739 N N . ILE A 1 102 ? -3.748 11.396 13.909 1.00 91.38 102 ILE A N 1
ATOM 740 C CA . ILE A 1 102 ? -3.245 10.362 14.815 1.00 91.38 102 ILE A CA 1
ATOM 741 C C . ILE A 1 102 ? -2.232 10.999 15.769 1.00 91.38 102 ILE A C 1
ATOM 743 O O . ILE A 1 102 ? -1.205 11.534 15.354 1.00 91.38 102 ILE A O 1
ATOM 747 N N . SER A 1 103 ? -2.520 10.936 17.069 1.00 86.06 103 SER A N 1
ATOM 748 C CA . SER A 1 103 ? -1.682 11.524 18.123 1.00 86.06 103 SER A CA 1
ATOM 749 C C . SER A 1 103 ? -0.554 10.608 18.603 1.00 86.06 103 SER A C 1
ATOM 751 O O . SER A 1 103 ? 0.439 11.090 19.146 1.00 86.06 103 SER A O 1
ATOM 753 N N . ARG A 1 104 ? -0.695 9.292 18.404 1.00 85.56 104 ARG A N 1
ATOM 754 C CA . ARG A 1 104 ? 0.282 8.268 18.790 1.00 85.56 104 ARG A CA 1
ATOM 755 C C . ARG A 1 104 ? 0.647 7.430 17.573 1.00 85.56 104 ARG A C 1
ATOM 757 O O . ARG A 1 104 ? -0.221 6.731 17.051 1.00 85.56 104 ARG A O 1
ATOM 764 N N . GLU A 1 105 ? 1.908 7.438 17.156 1.00 84.75 105 GLU A N 1
ATOM 765 C CA . GLU A 1 105 ? 2.365 6.472 16.152 1.00 84.75 105 GLU A CA 1
ATOM 766 C C . GLU A 1 105 ? 2.313 5.046 16.733 1.00 84.75 105 GLU A C 1
ATOM 768 O O . GLU A 1 105 ? 2.724 4.841 17.882 1.00 84.75 105 GLU A O 1
ATOM 773 N N . PRO A 1 106 ? 1.755 4.070 15.994 1.00 90.31 106 PRO A N 1
ATOM 774 C CA . PRO A 1 106 ? 1.791 2.676 16.407 1.00 90.31 106 PRO A CA 1
ATOM 775 C C . PRO A 1 106 ? 3.212 2.113 16.290 1.00 90.31 106 PRO A C 1
ATOM 777 O O . PRO A 1 106 ? 4.078 2.694 15.634 1.00 90.31 106 PRO A O 1
ATOM 780 N N . LYS A 1 107 ? 3.451 0.955 16.909 1.00 89.50 107 LYS A N 1
ATOM 781 C CA . LYS A 1 107 ? 4.661 0.172 16.641 1.00 89.50 107 LYS A CA 1
ATOM 782 C C . LYS A 1 107 ? 4.700 -0.284 15.180 1.00 89.50 107 LYS A C 1
ATOM 784 O O . LYS A 1 107 ? 3.661 -0.409 14.531 1.00 89.50 107 LYS A O 1
ATOM 789 N N . ALA A 1 108 ? 5.902 -0.563 14.686 1.00 89.44 108 ALA A N 1
ATOM 790 C CA . ALA A 1 108 ? 6.124 -1.025 13.323 1.00 89.44 108 ALA A CA 1
ATOM 791 C C . ALA A 1 108 ? 5.524 -2.421 13.117 1.00 89.44 108 ALA A C 1
ATOM 793 O O . ALA A 1 108 ? 5.894 -3.362 13.818 1.00 89.44 108 ALA A O 1
ATOM 794 N N . ILE A 1 109 ? 4.633 -2.588 12.136 1.00 89.25 109 ILE A N 1
ATOM 795 C CA . ILE A 1 109 ? 4.019 -3.901 11.870 1.00 89.25 109 ILE A CA 1
ATOM 796 C C . ILE A 1 109 ? 5.042 -4.928 11.373 1.00 89.25 109 ILE A C 1
ATOM 798 O O . ILE A 1 109 ? 4.760 -6.120 11.424 1.00 89.25 109 ILE A O 1
ATOM 802 N N . ALA A 1 110 ? 6.227 -4.504 10.920 1.00 85.44 110 ALA A N 1
ATOM 803 C CA . ALA A 1 110 ? 7.313 -5.419 10.585 1.00 85.44 110 ALA A CA 1
ATOM 804 C C . ALA A 1 110 ? 7.708 -6.335 11.758 1.00 85.44 110 ALA A C 1
ATOM 806 O O . ALA A 1 110 ? 8.043 -7.499 11.534 1.00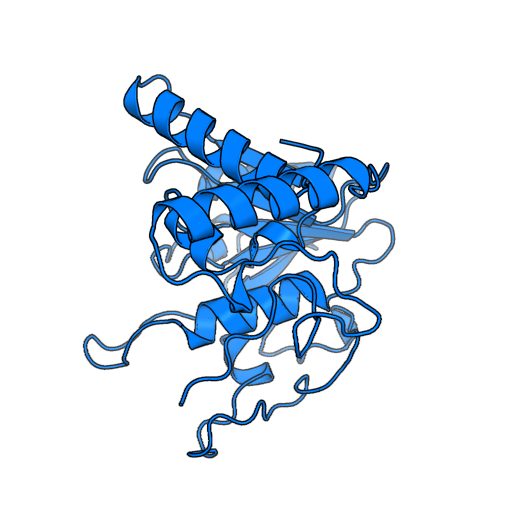 85.44 110 ALA A O 1
ATOM 807 N N . GLU A 1 111 ? 7.579 -5.869 13.005 1.00 84.50 111 GLU A N 1
ATOM 808 C CA . GLU A 1 111 ? 7.801 -6.686 14.210 1.00 84.50 111 GLU A CA 1
ATOM 809 C C . GLU A 1 111 ? 6.792 -7.847 14.343 1.00 84.50 111 GLU A C 1
ATOM 811 O O . GLU A 1 111 ? 7.032 -8.799 15.076 1.00 84.50 111 GLU A O 1
ATOM 816 N N . LEU A 1 112 ? 5.653 -7.809 13.639 1.00 83.38 112 LEU A N 1
ATOM 817 C CA . LEU A 1 112 ? 4.668 -8.900 13.670 1.00 83.38 112 LEU A CA 1
ATOM 818 C C . LEU A 1 112 ? 5.073 -10.114 12.828 1.00 83.38 112 LEU A C 1
ATOM 820 O O . LEU A 1 112 ? 4.495 -11.194 12.991 1.00 83.38 112 LEU A O 1
ATOM 824 N N . PHE A 1 113 ? 6.049 -9.927 11.940 1.00 79.00 113 PHE A N 1
ATOM 825 C CA . PHE A 1 113 ? 6.552 -10.933 11.006 1.00 79.00 113 PHE A CA 1
ATOM 826 C C . PHE A 1 113 ? 8.025 -11.278 11.258 1.00 79.00 113 PHE A C 1
ATOM 828 O O . PHE A 1 113 ? 8.539 -12.226 10.665 1.00 79.00 113 PHE A O 1
ATOM 835 N N . THR A 1 114 ? 8.697 -10.525 12.133 1.00 68.75 114 THR A N 1
ATOM 836 C CA . THR A 1 114 ? 10.120 -10.679 12.445 1.00 68.75 114 THR A CA 1
ATOM 837 C C . THR A 1 114 ? 10.349 -10.665 13.951 1.00 68.75 114 THR A C 1
ATOM 839 O O . THR A 1 114 ? 9.867 -9.775 14.649 1.00 68.75 114 THR A O 1
ATOM 842 N N . ASN A 1 115 ? 11.122 -11.625 14.454 1.00 58.06 115 ASN A N 1
ATOM 843 C CA . ASN A 1 115 ? 11.568 -11.638 15.836 1.00 58.06 115 ASN A CA 1
ATOM 844 C C . ASN A 1 115 ? 13.003 -11.089 15.902 1.00 58.06 115 ASN A C 1
ATOM 846 O O . ASN A 1 115 ? 13.892 -11.640 15.248 1.00 58.06 115 ASN A O 1
ATOM 850 N N . PRO A 1 116 ? 13.265 -10.031 16.690 1.00 50.72 116 PRO A N 1
ATOM 851 C CA . PRO A 1 116 ? 14.607 -9.473 16.852 1.00 50.72 116 PRO A CA 1
ATOM 852 C C . PRO A 1 116 ? 15.653 -10.481 17.356 1.00 50.72 116 PRO A C 1
ATOM 854 O O . PRO A 1 116 ? 16.844 -10.279 17.129 1.00 50.72 116 PRO A O 1
ATOM 857 N N . GLU A 1 117 ? 15.226 -11.544 18.046 1.00 50.91 117 GLU A N 1
ATOM 858 C CA . GLU A 1 117 ? 16.112 -12.587 18.584 1.00 50.91 117 GLU A CA 1
ATOM 859 C C . GLU A 1 117 ? 16.434 -13.704 17.572 1.00 50.91 117 GLU A C 1
ATOM 861 O O . GLU A 1 117 ? 17.372 -14.475 17.786 1.00 50.91 117 GLU A O 1
ATOM 866 N N . ASP A 1 118 ? 15.716 -13.775 16.445 1.00 49.66 118 ASP A N 1
ATOM 867 C CA . ASP A 1 118 ? 15.893 -14.828 15.446 1.00 49.66 118 ASP A CA 1
ATOM 868 C C . ASP A 1 118 ? 16.964 -14.448 14.411 1.00 49.66 118 ASP A C 1
ATOM 870 O O . ASP A 1 118 ? 16.712 -13.856 13.359 1.00 49.66 118 ASP A O 1
ATOM 874 N N . ALA A 1 119 ? 18.204 -14.854 14.700 1.00 46.50 119 ALA A N 1
ATOM 875 C CA . ALA A 1 119 ? 19.357 -14.700 13.808 1.00 46.50 119 ALA A CA 1
ATOM 876 C C . ALA A 1 119 ? 19.203 -15.432 12.452 1.00 46.50 119 ALA A C 1
ATOM 878 O O . ALA A 1 119 ? 19.938 -15.138 11.507 1.00 46.50 119 ALA A O 1
ATOM 879 N N . GLU A 1 120 ? 18.255 -16.370 12.337 1.00 49.69 120 GLU A N 1
ATOM 880 C CA . GLU A 1 120 ? 18.060 -17.222 11.155 1.00 49.69 120 GLU A CA 1
ATOM 881 C C . GLU A 1 120 ? 17.145 -16.622 10.066 1.00 49.69 120 GLU A C 1
ATOM 883 O O . GLU A 1 120 ? 16.983 -17.236 9.013 1.00 49.69 120 GLU A O 1
ATOM 888 N N . LYS A 1 121 ? 16.598 -15.405 10.244 1.00 52.09 121 LYS A N 1
ATOM 889 C CA . LYS A 1 121 ? 15.654 -14.757 9.293 1.00 52.09 121 LYS A CA 1
ATOM 890 C C . LYS A 1 121 ? 14.407 -15.592 8.963 1.00 52.09 121 LYS A C 1
ATOM 892 O O . LYS A 1 121 ? 13.756 -15.367 7.945 1.00 52.09 121 LYS A O 1
ATOM 897 N N . THR A 1 122 ? 14.054 -16.559 9.798 1.00 51.75 122 THR A N 1
ATOM 898 C CA . THR A 1 122 ? 12.776 -17.261 9.701 1.00 51.75 122 THR A CA 1
ATOM 899 C C . THR A 1 122 ? 11.665 -16.346 10.196 1.00 51.75 122 THR A C 1
ATOM 901 O O . THR A 1 122 ? 11.789 -15.767 11.277 1.00 51.75 122 THR A O 1
ATOM 904 N N . ALA A 1 123 ? 10.588 -16.207 9.413 1.00 57.19 123 ALA A N 1
ATOM 905 C CA . ALA A 1 123 ? 9.413 -15.430 9.801 1.00 57.19 123 ALA A CA 1
ATOM 906 C C . ALA A 1 123 ? 8.905 -15.920 11.164 1.00 57.19 123 ALA A C 1
ATOM 908 O O . ALA A 1 123 ? 8.507 -17.074 11.324 1.00 57.19 123 ALA A O 1
ATOM 909 N N . SER A 1 124 ? 8.970 -15.043 12.153 1.00 61.28 124 SER A N 1
ATOM 910 C CA . SER A 1 124 ? 8.815 -15.357 13.569 1.00 61.28 124 SER A CA 1
ATOM 911 C C . SER A 1 124 ? 8.110 -14.171 14.204 1.00 61.28 124 SER A C 1
ATOM 913 O O . SER A 1 124 ? 8.618 -13.060 14.230 1.00 61.28 124 SER A O 1
ATOM 915 N N . GLY A 1 125 ? 6.865 -14.357 14.618 1.00 68.19 125 GLY A N 1
ATOM 916 C CA . GLY A 1 125 ? 6.039 -13.262 15.111 1.00 68.19 125 GLY A CA 1
ATOM 917 C C . GLY A 1 125 ? 4.575 -13.675 15.225 1.00 68.19 125 GLY A C 1
ATOM 918 O O . GLY A 1 125 ? 4.196 -14.726 14.703 1.00 68.19 125 GLY A O 1
ATOM 919 N N . PRO A 1 126 ? 3.726 -12.885 15.905 1.00 73.75 126 PRO A N 1
ATOM 920 C CA . PRO A 1 126 ? 2.338 -13.258 16.197 1.00 73.75 126 PRO A CA 1
ATOM 921 C C . PRO A 1 126 ? 1.487 -13.582 14.959 1.00 73.75 126 PRO A C 1
ATOM 923 O O . PRO A 1 126 ? 0.510 -14.332 15.056 1.00 73.75 126 PRO A O 1
ATOM 926 N N . LEU A 1 127 ? 1.850 -13.010 13.804 1.00 81.50 127 LEU A N 1
ATOM 927 C CA . LEU A 1 127 ? 1.180 -13.226 12.521 1.00 81.50 127 LEU A CA 1
ATOM 928 C C . LEU A 1 127 ? 2.038 -14.007 11.516 1.00 81.50 127 LEU A C 1
ATOM 930 O O . LEU A 1 127 ? 1.559 -14.314 10.422 1.00 81.50 127 LEU A O 1
ATOM 934 N N . ALA A 1 128 ? 3.272 -14.369 11.875 1.00 77.81 128 ALA A N 1
ATOM 935 C CA . ALA A 1 128 ? 4.134 -15.163 11.015 1.00 77.81 128 ALA A CA 1
ATOM 936 C C . ALA A 1 128 ? 3.498 -16.532 10.721 1.00 77.81 128 ALA A C 1
ATOM 938 O O . ALA A 1 128 ? 2.969 -17.199 11.610 1.00 77.81 128 ALA A O 1
ATOM 939 N N . GLY A 1 129 ? 3.516 -16.938 9.450 1.00 75.31 129 GLY A N 1
ATOM 940 C CA . GLY A 1 129 ? 2.964 -18.223 9.011 1.00 75.31 129 GLY A CA 1
ATOM 941 C C . GLY A 1 129 ? 1.434 -18.321 8.985 1.00 75.31 129 GLY A C 1
ATOM 942 O O . GLY A 1 129 ? 0.918 -19.372 8.620 1.00 75.31 129 GLY A O 1
ATOM 943 N N . ARG A 1 130 ? 0.683 -17.261 9.323 1.00 82.25 130 ARG A N 1
ATOM 944 C CA . ARG A 1 130 ? -0.769 -17.244 9.078 1.00 82.25 130 ARG A CA 1
ATOM 945 C C . ARG A 1 130 ? -1.054 -17.085 7.584 1.00 82.25 130 ARG A C 1
ATOM 947 O O . ARG A 1 130 ? -0.398 -16.282 6.923 1.00 82.25 130 ARG A O 1
ATOM 954 N N . ASP A 1 131 ? -2.070 -17.789 7.085 1.00 85.62 131 ASP A N 1
ATOM 955 C CA . ASP A 1 131 ? -2.517 -17.677 5.687 1.00 85.62 131 ASP A CA 1
ATOM 956 C C . ASP A 1 131 ? -3.333 -16.402 5.440 1.00 85.62 131 ASP A C 1
ATOM 958 O O . ASP A 1 131 ? -3.155 -15.721 4.434 1.00 85.62 131 ASP A O 1
ATOM 962 N N . LYS A 1 132 ? -4.238 -16.065 6.368 1.00 91.06 132 LYS A N 1
ATOM 963 C CA . LYS A 1 132 ? -5.039 -14.835 6.354 1.00 91.06 13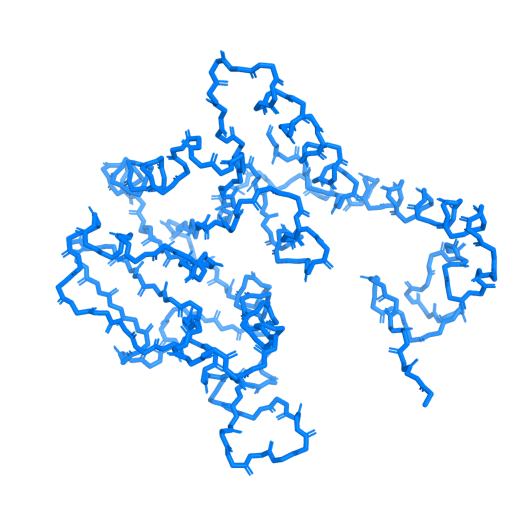2 LYS A CA 1
ATOM 964 C C . LYS A 1 132 ? -5.265 -14.321 7.768 1.00 91.06 132 LYS A C 1
ATOM 966 O O . LYS A 1 132 ? -5.346 -15.103 8.715 1.00 91.06 132 LYS A O 1
ATOM 971 N N . PHE A 1 133 ? -5.415 -13.009 7.897 1.00 93.56 133 PHE A N 1
ATOM 972 C CA . PHE A 1 133 ? -5.790 -12.350 9.147 1.00 93.56 133 PHE A CA 1
ATOM 973 C C . PHE A 1 133 ? -6.656 -11.121 8.873 1.00 93.56 133 PHE A C 1
ATOM 975 O O . PHE A 1 133 ? -6.711 -10.622 7.752 1.00 93.56 133 PHE A O 1
ATOM 982 N N . THR A 1 134 ? -7.356 -10.637 9.890 1.00 94.88 134 THR A N 1
ATOM 983 C CA . THR A 1 134 ? -8.159 -9.412 9.839 1.00 94.88 134 THR A CA 1
ATOM 984 C C . THR A 1 134 ? -7.539 -8.337 10.724 1.00 94.88 134 THR A C 1
ATOM 986 O O . THR A 1 134 ? -6.652 -8.614 11.525 1.00 94.88 134 THR A O 1
ATOM 989 N N . MET A 1 135 ? -8.031 -7.103 10.633 1.00 94.25 135 MET A N 1
ATOM 990 C CA . MET A 1 135 ? -7.585 -6.029 11.530 1.00 94.25 135 MET A CA 1
ATOM 991 C C . MET A 1 135 ? -7.796 -6.342 13.020 1.00 94.25 135 MET A C 1
ATOM 993 O O . MET A 1 135 ? -7.077 -5.794 13.847 1.00 94.25 135 MET A O 1
ATOM 997 N N . ASP A 1 136 ? -8.753 -7.211 13.361 1.00 92.56 136 ASP A N 1
ATOM 998 C CA . ASP A 1 136 ? -9.043 -7.592 14.751 1.00 92.56 136 ASP A CA 1
ATOM 999 C C . ASP A 1 136 ? -8.009 -8.588 15.312 1.00 92.56 136 ASP A C 1
ATOM 1001 O O . ASP A 1 136 ? -7.916 -8.767 16.524 1.00 92.56 136 ASP A O 1
ATOM 1005 N N . ASP A 1 137 ? -7.221 -9.224 14.439 1.00 93.12 137 ASP A N 1
ATOM 1006 C CA . ASP A 1 137 ? -6.118 -10.113 14.815 1.00 93.12 137 ASP A CA 1
ATOM 1007 C C . ASP A 1 137 ? -4.822 -9.349 15.135 1.00 93.12 137 ASP A C 1
ATOM 1009 O O . ASP A 1 137 ? -3.877 -9.933 15.669 1.00 93.12 137 ASP A O 1
ATOM 1013 N N . ILE A 1 138 ? -4.753 -8.061 14.782 1.00 92.75 138 ILE A N 1
ATOM 1014 C CA . ILE A 1 138 ? -3.563 -7.228 14.959 1.00 92.75 138 ILE A CA 1
ATOM 1015 C C . ILE A 1 138 ? -3.574 -6.636 16.379 1.00 92.75 138 ILE A C 1
ATOM 1017 O O . ILE A 1 138 ? -4.550 -5.980 16.752 1.00 92.75 138 ILE A O 1
ATOM 1021 N N . PRO A 1 139 ? -2.504 -6.809 17.182 1.00 92.19 139 PRO A N 1
ATOM 1022 C CA . PRO A 1 139 ? -2.458 -6.245 18.528 1.00 92.19 139 PRO A CA 1
ATOM 1023 C C . PRO A 1 139 ? -2.564 -4.709 18.534 1.00 92.19 139 PRO A C 1
ATOM 1025 O O . PRO A 1 139 ? -2.051 -4.020 17.648 1.00 92.19 139 PRO A O 1
ATOM 1028 N N . ALA A 1 140 ? -3.222 -4.158 19.557 1.00 91.50 140 ALA A N 1
ATOM 1029 C CA . ALA A 1 140 ? -3.601 -2.742 19.629 1.00 91.50 140 ALA A CA 1
ATOM 1030 C C . ALA A 1 140 ? -2.410 -1.763 19.713 1.00 91.50 140 ALA A C 1
ATOM 1032 O O . ALA A 1 140 ? -2.564 -0.555 19.530 1.00 91.50 140 ALA A O 1
ATOM 1033 N N . GLU A 1 141 ? -1.204 -2.234 20.014 1.00 91.75 141 GLU A N 1
ATOM 1034 C CA . GLU A 1 141 ? 0.018 -1.432 19.953 1.00 91.75 141 GLU A CA 1
ATOM 1035 C C . GLU A 1 141 ? 0.517 -1.181 18.519 1.00 91.75 141 GLU A C 1
ATOM 1037 O O . GLU A 1 141 ? 1.227 -0.198 18.309 1.00 91.75 141 GLU A O 1
ATOM 1042 N N . TYR A 1 142 ? 0.113 -2.006 17.547 1.00 92.62 142 TYR A N 1
ATOM 1043 C CA . TYR A 1 142 ? 0.472 -1.896 16.123 1.00 92.62 142 TYR A CA 1
ATOM 1044 C C . TYR A 1 142 ? -0.585 -1.163 15.288 1.00 92.62 142 TYR A C 1
ATOM 1046 O O . TYR A 1 142 ? -0.370 -0.884 14.110 1.00 92.62 142 TYR A O 1
ATOM 1054 N N . VAL A 1 143 ? -1.721 -0.819 15.899 1.00 94.19 143 VAL A N 1
ATOM 1055 C CA . VAL A 1 143 ? -2.796 -0.063 15.258 1.00 94.19 143 VAL A CA 1
ATOM 1056 C C . VAL A 1 143 ? -3.068 1.193 16.068 1.00 94.19 143 VAL A C 1
ATOM 1058 O O . VAL A 1 143 ? -3.337 1.146 17.268 1.00 94.19 143 VAL A O 1
ATOM 1061 N N . SER A 1 144 ? -3.041 2.335 15.398 1.00 93.88 144 SER A N 1
ATOM 1062 C CA . SER A 1 144 ? -3.561 3.580 15.952 1.00 93.88 144 SER A CA 1
ATOM 1063 C C . SER A 1 144 ? -4.856 3.949 15.251 1.00 93.88 144 SER A C 1
ATOM 1065 O O . SER A 1 144 ? -5.097 3.554 14.113 1.00 93.88 144 SER A O 1
ATOM 1067 N N . GLY A 1 145 ? -5.713 4.704 15.929 1.00 88.94 145 GLY A N 1
ATOM 1068 C CA . GLY A 1 145 ? -6.963 5.150 15.339 1.00 88.94 145 GLY A CA 1
ATOM 1069 C C . GLY A 1 145 ? -7.341 6.553 15.766 1.00 88.94 145 GLY A C 1
ATOM 1070 O O . GLY A 1 145 ? -7.006 6.992 16.865 1.00 88.94 145 GLY A O 1
ATOM 1071 N N . SER A 1 146 ? -8.036 7.243 14.870 1.00 86.75 146 SER A N 1
ATOM 1072 C CA . SER A 1 146 ? -8.654 8.542 15.117 1.00 86.75 146 SER A CA 1
ATOM 1073 C C . SER A 1 146 ? -9.934 8.627 14.300 1.00 86.75 146 SER A C 1
ATOM 1075 O O . SER A 1 146 ? -9.946 8.286 13.119 1.00 86.75 146 SER A O 1
ATOM 1077 N N . ASP A 1 147 ? -11.036 8.997 14.949 1.00 84.88 147 ASP A N 1
ATOM 1078 C CA . ASP A 1 147 ? -12.348 9.194 14.335 1.00 84.88 147 ASP A CA 1
ATOM 1079 C C . ASP A 1 147 ? -12.776 8.106 13.323 1.00 84.88 147 ASP A C 1
ATOM 1081 O O . ASP A 1 147 ? -13.245 8.415 12.227 1.00 84.88 147 ASP A O 1
ATOM 1085 N N . GLY A 1 148 ? -12.605 6.825 13.662 1.00 86.62 148 GLY A N 1
ATOM 1086 C CA . GLY A 1 148 ? -13.008 5.698 12.805 1.00 86.62 148 GLY A CA 1
ATOM 1087 C C . GLY A 1 148 ? -12.023 5.326 11.687 1.00 86.62 148 GLY A C 1
ATOM 1088 O O . GLY A 1 148 ? -12.297 4.394 10.935 1.00 86.62 148 GLY A O 1
ATOM 1089 N N . ILE A 1 149 ? -10.878 6.005 11.596 1.00 94.69 149 ILE A N 1
ATOM 1090 C CA . ILE A 1 149 ? -9.744 5.631 10.743 1.00 94.69 149 ILE A CA 1
ATOM 1091 C C . ILE A 1 149 ? -8.848 4.676 11.533 1.00 94.69 149 ILE A C 1
ATOM 1093 O O . ILE A 1 149 ? -8.564 4.934 12.705 1.00 94.69 149 ILE A O 1
ATOM 1097 N N . ARG A 1 150 ? -8.382 3.594 10.901 1.00 95.94 150 ARG A N 1
ATOM 1098 C CA . ARG A 1 150 ? -7.306 2.740 11.435 1.00 95.94 150 ARG A CA 1
ATOM 1099 C C . ARG A 1 150 ? -6.021 3.007 10.667 1.00 95.94 150 ARG A C 1
ATOM 1101 O O . ARG A 1 150 ? -6.050 3.096 9.447 1.00 95.94 150 ARG A O 1
ATOM 1108 N N . PHE A 1 151 ? -4.911 3.123 11.378 1.00 95.69 151 PHE A N 1
ATOM 1109 C CA . PHE A 1 151 ? -3.609 3.485 10.837 1.00 95.69 151 PHE A CA 1
ATOM 1110 C C . PHE A 1 151 ? -2.545 2.494 11.310 1.00 95.69 151 PHE A C 1
ATOM 1112 O O . PHE A 1 151 ? -2.474 2.174 12.500 1.00 95.69 151 PHE A O 1
ATOM 1119 N N . MET A 1 152 ? -1.722 2.039 10.371 1.00 95.12 152 MET A N 1
ATOM 1120 C CA . MET A 1 152 ? -0.572 1.166 10.578 1.00 95.12 152 MET A CA 1
ATOM 1121 C C . MET A 1 152 ? 0.645 1.755 9.867 1.00 95.12 152 MET A C 1
ATOM 1123 O O . MET A 1 152 ? 0.507 2.382 8.818 1.00 95.12 152 MET A O 1
ATOM 1127 N N . VAL A 1 153 ? 1.832 1.497 10.410 1.00 92.62 153 VAL A N 1
ATOM 1128 C CA . VAL A 1 153 ? 3.111 1.856 9.786 1.00 92.62 153 VAL A CA 1
ATOM 1129 C C . VAL A 1 153 ? 3.945 0.599 9.598 1.00 92.62 153 VAL A C 1
ATOM 1131 O O . VAL A 1 153 ? 4.046 -0.222 10.512 1.00 92.62 153 VAL A O 1
ATOM 1134 N N . VAL A 1 154 ? 4.540 0.432 8.418 1.00 88.88 154 VAL A N 1
ATOM 1135 C CA . VAL A 1 154 ? 5.407 -0.721 8.141 1.00 88.88 154 VAL A CA 1
ATOM 1136 C C . VAL A 1 154 ? 6.613 -0.717 9.082 1.00 88.88 154 VAL A C 1
ATOM 1138 O O . VAL A 1 154 ? 6.926 -1.722 9.720 1.00 88.88 154 VAL A O 1
ATOM 1141 N N . GLY A 1 155 ? 7.239 0.448 9.210 1.00 80.62 155 GLY A N 1
ATOM 1142 C CA .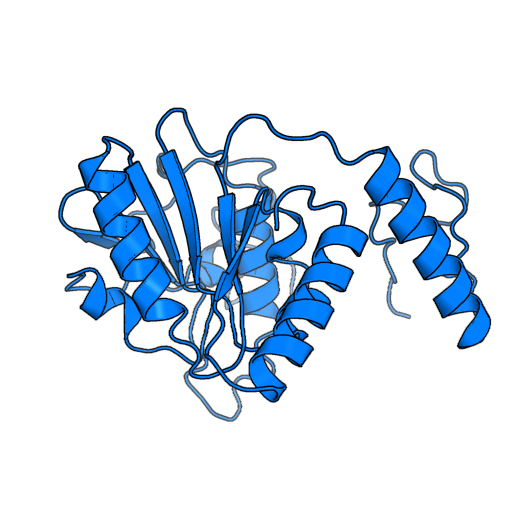 GLY A 1 155 ? 8.402 0.729 10.038 1.00 80.62 155 GLY A CA 1
ATOM 1143 C C . GLY A 1 155 ? 9.180 1.901 9.445 1.00 80.62 155 GLY A C 1
ATOM 1144 O O . GLY A 1 155 ? 8.858 2.373 8.359 1.00 80.62 155 GLY A O 1
ATOM 1145 N N . LYS A 1 156 ? 10.190 2.386 10.166 1.00 71.44 156 LYS A N 1
ATOM 1146 C CA . LYS A 1 156 ? 11.093 3.447 9.701 1.00 71.44 156 LYS A CA 1
ATOM 1147 C C . LYS A 1 156 ? 12.533 2.967 9.837 1.00 71.44 156 LYS A C 1
ATOM 1149 O O . LYS A 1 156 ? 12.841 2.212 10.761 1.00 71.44 156 LYS A O 1
ATOM 1154 N N . ILE A 1 157 ? 13.415 3.431 8.956 1.00 64.44 157 ILE A N 1
ATOM 1155 C CA . ILE A 1 157 ? 14.860 3.306 9.165 1.00 64.44 157 ILE A CA 1
ATOM 1156 C C . ILE A 1 157 ? 15.257 4.348 10.215 1.00 64.44 157 ILE A C 1
ATOM 1158 O O . ILE A 1 157 ? 15.069 5.546 10.010 1.00 64.44 157 ILE A O 1
ATOM 1162 N N . ILE A 1 158 ? 15.756 3.888 11.363 1.00 61.34 158 ILE A N 1
ATOM 1163 C CA . ILE A 1 158 ? 16.069 4.738 12.523 1.00 61.34 158 ILE A CA 1
ATOM 1164 C C . ILE A 1 158 ? 17.577 5.022 12.597 1.00 61.34 158 ILE A C 1
ATOM 1166 O O . ILE A 1 158 ? 17.971 6.079 13.090 1.00 61.34 158 ILE A O 1
ATOM 1170 N N . ASP A 1 159 ? 18.417 4.125 12.068 1.00 57.56 159 ASP A N 1
ATOM 1171 C CA . ASP A 1 159 ? 19.878 4.258 12.087 1.00 57.56 159 ASP A CA 1
ATOM 1172 C C . ASP A 1 159 ? 20.503 4.107 10.679 1.00 57.56 159 ASP A C 1
ATOM 1174 O O . ASP A 1 159 ? 20.115 3.207 9.927 1.00 57.56 159 ASP A O 1
ATOM 1178 N N . PRO A 1 160 ? 21.491 4.947 10.298 1.00 52.09 160 PRO A N 1
ATOM 1179 C CA . PRO A 1 160 ? 22.151 4.884 8.988 1.00 52.09 160 PRO A CA 1
ATOM 1180 C C . PRO A 1 160 ? 22.926 3.577 8.713 1.00 52.09 160 PRO A C 1
ATOM 1182 O O . PRO A 1 160 ? 23.342 3.353 7.577 1.00 52.09 160 PRO A O 1
ATOM 1185 N N . PHE A 1 161 ? 23.106 2.702 9.708 1.00 56.66 161 PHE A N 1
ATOM 1186 C CA . PHE A 1 161 ? 23.761 1.394 9.595 1.00 56.66 161 PHE A CA 1
ATOM 1187 C C . PHE A 1 161 ? 22.813 0.208 9.842 1.00 56.66 161 PHE A C 1
ATOM 1189 O O . PHE A 1 161 ? 23.269 -0.932 9.931 1.00 56.66 161 PHE A O 1
ATOM 1196 N N . GLN A 1 162 ? 21.496 0.443 9.907 1.00 55.31 162 GLN A N 1
ATOM 1197 C CA . GLN A 1 162 ? 20.478 -0.583 10.187 1.00 55.31 162 GLN A CA 1
ATOM 1198 C C . GLN A 1 162 ? 20.273 -1.599 9.040 1.00 55.31 162 GLN A C 1
ATOM 1200 O O . GLN A 1 162 ? 19.520 -2.563 9.175 1.00 55.31 162 GLN A O 1
ATOM 1205 N N . GLY A 1 163 ? 20.983 -1.426 7.922 1.00 54.66 163 GLY A N 1
ATOM 1206 C CA . GLY A 1 163 ? 20.892 -2.275 6.736 1.00 54.66 163 GLY A CA 1
ATOM 1207 C C . GLY A 1 163 ? 19.785 -1.839 5.774 1.00 54.66 163 GLY A C 1
ATOM 1208 O O . GLY A 1 163 ? 19.088 -0.853 5.993 1.00 54.66 163 GLY A O 1
ATOM 1209 N N . CYS A 1 164 ? 19.646 -2.558 4.660 1.00 53.34 164 CYS A N 1
ATOM 1210 C CA . CYS A 1 164 ? 18.621 -2.258 3.662 1.00 53.34 164 CYS A CA 1
ATOM 1211 C C . CYS A 1 164 ? 17.233 -2.612 4.217 1.00 53.34 164 CYS A C 1
ATOM 1213 O O . CYS A 1 164 ? 17.047 -3.743 4.668 1.00 53.34 164 CYS A O 1
ATOM 1215 N N . GLY A 1 165 ? 16.251 -1.707 4.102 1.00 59.22 165 GLY A N 1
ATOM 1216 C CA . GLY A 1 165 ? 14.834 -1.878 4.485 1.00 59.22 165 GLY A CA 1
ATOM 1217 C C . GLY A 1 165 ? 14.070 -3.011 3.767 1.00 59.22 165 GLY A C 1
ATOM 1218 O O . GLY A 1 165 ? 12.857 -2.961 3.603 1.00 59.22 165 GLY A O 1
ATOM 1219 N N . CYS A 1 166 ? 14.754 -4.056 3.294 1.00 58.19 166 CYS A N 1
ATOM 1220 C CA . CYS A 1 166 ? 14.174 -5.231 2.648 1.00 58.19 166 CYS A CA 1
ATOM 1221 C C . CYS A 1 166 ? 13.152 -5.952 3.539 1.00 58.19 166 CYS A C 1
ATOM 1223 O O . CYS A 1 166 ? 12.114 -6.357 3.029 1.00 58.19 166 CYS A O 1
ATOM 1225 N N . GLY A 1 167 ? 13.398 -6.044 4.852 1.00 68.50 167 GLY A N 1
ATOM 1226 C CA . GLY A 1 167 ? 12.437 -6.639 5.792 1.00 68.50 167 GLY A CA 1
ATOM 1227 C C . GLY A 1 167 ? 11.145 -5.826 5.936 1.00 68.50 167 GLY A C 1
ATOM 1228 O O . GLY A 1 167 ? 10.080 -6.397 6.145 1.00 68.50 167 GLY A O 1
ATOM 1229 N N . LEU A 1 168 ? 11.212 -4.502 5.752 1.00 77.69 168 LEU A N 1
ATOM 1230 C CA . LEU A 1 168 ? 10.035 -3.630 5.786 1.00 77.69 168 LEU A CA 1
ATOM 1231 C C . LEU A 1 168 ? 9.146 -3.881 4.567 1.00 77.69 168 LEU A C 1
ATOM 1233 O O . LEU A 1 168 ? 7.949 -4.108 4.706 1.00 77.69 168 LEU A O 1
ATOM 1237 N N . ALA A 1 169 ? 9.732 -3.932 3.372 1.00 76.94 169 ALA A N 1
ATOM 1238 C CA . ALA A 1 169 ? 8.973 -4.219 2.158 1.00 76.94 169 ALA A CA 1
ATOM 1239 C C . ALA A 1 169 ? 8.356 -5.629 2.156 1.00 76.94 169 ALA A C 1
ATOM 1241 O O . ALA A 1 169 ? 7.241 -5.809 1.670 1.00 76.94 169 ALA A O 1
ATOM 1242 N N . GLU A 1 170 ? 9.050 -6.619 2.722 1.00 79.44 170 GLU A N 1
ATOM 1243 C CA . GLU A 1 170 ? 8.506 -7.967 2.896 1.00 79.44 170 GLU A CA 1
ATOM 1244 C C . GLU A 1 170 ? 7.326 -7.976 3.872 1.00 79.44 170 GLU A C 1
ATOM 1246 O O . GLU A 1 170 ? 6.269 -8.501 3.535 1.00 79.44 170 GLU A O 1
ATOM 1251 N N . ALA A 1 171 ? 7.450 -7.310 5.024 1.00 83.62 171 ALA A N 1
ATOM 1252 C CA . ALA A 1 171 ? 6.343 -7.159 5.965 1.00 83.62 171 ALA A CA 1
ATOM 1253 C C . ALA A 1 171 ? 5.149 -6.412 5.353 1.00 83.62 171 ALA A C 1
ATOM 1255 O O . ALA A 1 171 ? 4.003 -6.809 5.556 1.00 83.62 171 ALA A O 1
ATOM 1256 N N . ALA A 1 172 ? 5.401 -5.358 4.571 1.00 87.56 172 ALA A N 1
ATOM 1257 C CA . ALA A 1 172 ? 4.356 -4.669 3.828 1.00 87.56 172 ALA A CA 1
ATOM 1258 C C . ALA A 1 172 ? 3.638 -5.657 2.905 1.00 87.56 172 ALA A C 1
ATOM 1260 O O . ALA A 1 172 ? 2.426 -5.810 3.019 1.00 87.56 172 ALA A O 1
ATOM 1261 N N . ARG A 1 173 ? 4.384 -6.387 2.062 1.00 86.88 173 ARG A N 1
ATOM 1262 C CA . ARG A 1 173 ? 3.844 -7.397 1.140 1.00 86.88 173 ARG A CA 1
ATOM 1263 C C . ARG A 1 173 ? 2.991 -8.434 1.868 1.00 86.88 173 ARG A C 1
ATOM 1265 O O . ARG A 1 173 ? 1.863 -8.663 1.448 1.00 86.88 173 ARG A O 1
ATOM 1272 N N . GLU A 1 174 ? 3.485 -8.989 2.973 1.00 87.62 174 GLU A N 1
ATOM 1273 C CA . GLU A 1 174 ? 2.758 -9.948 3.815 1.00 87.62 174 GLU A CA 1
ATOM 1274 C C . GLU A 1 174 ? 1.425 -9.371 4.314 1.00 87.62 174 GLU A C 1
ATOM 1276 O O . GLU A 1 174 ? 0.393 -10.041 4.248 1.00 87.62 174 GLU A O 1
ATOM 1281 N N . VAL A 1 175 ? 1.406 -8.105 4.746 1.00 90.88 175 VAL A N 1
ATOM 1282 C CA . VAL A 1 175 ? 0.172 -7.428 5.168 1.00 90.88 175 VAL A CA 1
ATOM 1283 C C . VAL A 1 175 ? -0.785 -7.230 4.001 1.00 90.88 175 VAL A C 1
ATOM 1285 O O . VAL A 1 175 ? -1.956 -7.587 4.119 1.00 90.88 175 VAL A O 1
ATOM 1288 N N . VAL A 1 176 ? -0.323 -6.697 2.867 1.00 91.56 176 VAL A N 1
ATOM 1289 C CA . VAL A 1 176 ? -1.204 -6.465 1.708 1.00 91.56 176 VAL A CA 1
ATOM 1290 C C . VAL A 1 176 ? -1.757 -7.778 1.171 1.00 91.56 176 VAL A C 1
ATOM 1292 O O . VAL A 1 176 ? -2.927 -7.841 0.808 1.00 91.56 176 VAL A O 1
ATOM 1295 N N . GLU A 1 177 ? -0.952 -8.833 1.140 1.00 89.88 177 GLU A N 1
ATOM 1296 C CA . GLU A 1 177 ? -1.346 -10.150 0.651 1.00 89.88 177 GLU A CA 1
ATOM 1297 C C . GLU A 1 177 ? -2.379 -10.811 1.572 1.00 89.88 177 GLU A C 1
ATOM 1299 O O . GLU A 1 177 ? -3.459 -11.207 1.118 1.00 89.88 177 GLU A O 1
ATOM 1304 N N . LYS A 1 178 ? -2.085 -10.880 2.874 1.00 91.62 178 LYS A N 1
ATOM 1305 C CA . LYS A 1 178 ? -2.808 -11.741 3.822 1.00 91.62 178 LYS A CA 1
ATOM 1306 C C . LYS A 1 178 ? -3.918 -11.040 4.593 1.00 91.62 178 LYS A C 1
ATOM 1308 O O . LYS A 1 178 ? -4.793 -11.721 5.140 1.00 91.62 178 LYS A O 1
ATOM 1313 N N . LEU A 1 179 ? -3.933 -9.705 4.626 1.00 94.12 179 LEU A N 1
ATOM 1314 C C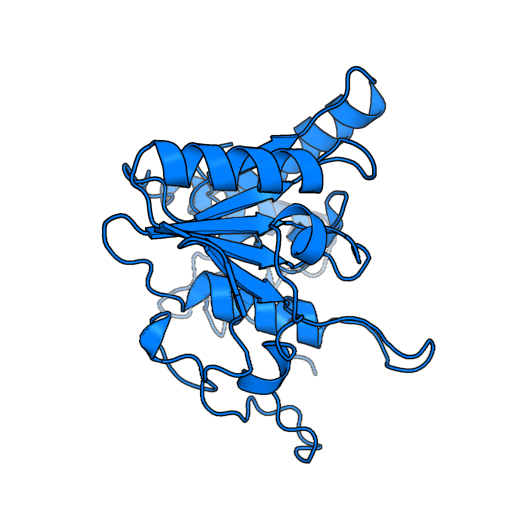A . LEU A 1 179 ? -5.014 -8.960 5.264 1.00 94.12 179 LEU A CA 1
ATOM 1315 C C . LEU A 1 179 ? -6.321 -9.164 4.484 1.00 94.12 179 LEU A C 1
ATOM 1317 O O . LEU A 1 179 ? -6.472 -8.744 3.330 1.00 94.12 179 LEU A O 1
ATOM 1321 N N . ALA A 1 180 ? -7.282 -9.802 5.142 1.00 93.56 180 ALA A N 1
ATOM 1322 C CA . ALA A 1 180 ? -8.651 -9.948 4.686 1.00 93.56 180 ALA A CA 1
ATOM 1323 C C . ALA A 1 180 ? -9.435 -8.674 5.027 1.00 93.56 180 ALA A C 1
ATOM 1325 O O . ALA A 1 180 ? -9.796 -8.437 6.181 1.00 93.56 180 ALA A O 1
ATOM 1326 N N . VAL A 1 181 ? -9.684 -7.860 4.001 1.00 93.12 181 VAL A N 1
ATOM 1327 C CA . VAL A 1 181 ? -10.482 -6.631 4.085 1.00 93.12 181 VAL A CA 1
ATOM 1328 C C . VAL A 1 181 ? -11.965 -7.016 4.096 1.00 93.12 181 VAL A C 1
ATOM 1330 O O . VAL A 1 181 ? -12.427 -7.700 3.181 1.00 93.12 181 VAL A O 1
ATOM 1333 N N . LYS A 1 182 ? -12.694 -6.640 5.154 1.00 92.69 182 LYS A N 1
ATOM 1334 C CA . LYS A 1 182 ? -14.122 -6.967 5.329 1.00 92.69 182 LYS A CA 1
ATOM 1335 C C . LYS A 1 182 ? -15.016 -6.018 4.525 1.00 92.69 182 LYS A C 1
ATOM 1337 O O . LYS A 1 182 ? -14.583 -4.957 4.080 1.00 92.69 182 LYS A O 1
ATOM 1342 N N . ASP A 1 183 ? -16.298 -6.358 4.407 1.00 89.62 183 ASP A N 1
ATOM 1343 C CA . ASP A 1 183 ? -17.284 -5.489 3.760 1.00 89.62 183 ASP A CA 1
ATOM 1344 C C . ASP A 1 183 ? -17.321 -4.091 4.399 1.00 89.62 183 ASP A C 1
ATOM 1346 O O . ASP A 1 183 ? -17.432 -3.927 5.619 1.00 89.62 183 ASP A O 1
ATOM 1350 N N . GLY A 1 184 ? -17.225 -3.070 3.546 1.00 90.56 184 GLY A N 1
ATOM 1351 C CA . GLY A 1 184 ? -17.171 -1.665 3.947 1.00 90.56 184 GLY A CA 1
ATOM 1352 C C . GLY A 1 184 ? -15.800 -1.189 4.437 1.00 90.56 184 GLY A C 1
ATOM 1353 O O . GLY A 1 184 ? -15.651 0.001 4.699 1.00 90.56 184 GLY A O 1
ATOM 1354 N N . GLU A 1 185 ? -14.796 -2.060 4.551 1.00 95.50 185 GLU A N 1
ATOM 1355 C CA . GLU A 1 185 ? -13.407 -1.663 4.796 1.00 95.50 185 GLU A CA 1
ATOM 1356 C C . GLU A 1 185 ? -12.686 -1.376 3.472 1.00 95.50 185 GLU A C 1
ATOM 1358 O O . GLU A 1 185 ? -12.960 -2.004 2.451 1.00 95.50 185 GLU A O 1
ATOM 1363 N N . VAL A 1 186 ? -11.755 -0.421 3.493 1.00 96.69 186 VAL A N 1
ATOM 1364 C CA . VAL A 1 186 ? -10.888 -0.113 2.346 1.00 96.69 186 VAL A CA 1
ATOM 1365 C C . VAL A 1 186 ? -9.477 0.125 2.864 1.00 96.69 186 VAL A C 1
ATOM 1367 O O . VAL A 1 186 ? -9.266 1.022 3.677 1.00 96.69 186 VAL A O 1
ATOM 1370 N N . LEU A 1 187 ? -8.520 -0.674 2.404 1.00 97.31 187 LEU A N 1
ATOM 1371 C CA . LEU A 1 187 ? -7.099 -0.482 2.655 1.00 97.31 187 LEU A CA 1
ATOM 1372 C C . LEU A 1 187 ? -6.533 0.526 1.649 1.00 97.31 187 LEU A C 1
ATOM 1374 O O . LEU A 1 187 ? -6.620 0.317 0.441 1.00 97.31 187 LEU A O 1
ATOM 1378 N N . VAL A 1 188 ? -5.925 1.596 2.147 1.00 97.19 188 VAL A N 1
ATOM 1379 C CA . VAL A 1 188 ? -5.213 2.605 1.361 1.00 97.19 188 VAL A CA 1
ATOM 1380 C C . VAL A 1 188 ? -3.739 2.545 1.737 1.00 97.19 188 VAL A C 1
ATOM 1382 O O . VAL A 1 188 ? -3.396 2.660 2.913 1.00 97.19 188 VAL A O 1
ATOM 1385 N N . LEU A 1 189 ? -2.871 2.353 0.748 1.00 95.12 189 LEU A N 1
ATOM 1386 C CA . LEU A 1 189 ? -1.431 2.251 0.946 1.00 95.12 189 LEU A CA 1
ATOM 1387 C C . LEU A 1 189 ? -0.750 3.530 0.458 1.00 95.12 189 LEU A C 1
ATOM 1389 O O . LEU A 1 189 ? -0.905 3.889 -0.712 1.00 95.12 189 LEU A O 1
ATOM 1393 N N . ASP A 1 190 ? 0.002 4.195 1.338 1.00 93.62 190 ASP A N 1
ATOM 1394 C CA . ASP A 1 190 ? 0.932 5.260 0.940 1.00 93.62 190 ASP A CA 1
ATOM 1395 C C . ASP A 1 190 ? 2.262 4.607 0.568 1.00 93.62 190 ASP A C 1
ATOM 1397 O O . ASP A 1 190 ? 2.961 4.074 1.430 1.00 93.62 190 ASP A O 1
ATOM 1401 N N . MET A 1 191 ? 2.555 4.561 -0.731 1.00 89.75 191 MET A N 1
ATOM 1402 C CA . MET A 1 191 ? 3.739 3.888 -1.259 1.00 89.75 191 MET A CA 1
ATOM 1403 C C . MET A 1 191 ? 4.906 4.862 -1.407 1.00 89.75 191 MET A C 1
ATOM 1405 O O . MET A 1 191 ? 4.715 6.056 -1.660 1.00 89.75 191 MET A O 1
ATOM 1409 N N . GLU A 1 192 ? 6.125 4.322 -1.360 1.00 84.31 192 GLU A N 1
ATOM 1410 C CA . GLU A 1 192 ? 7.345 5.056 -1.693 1.00 84.31 192 GLU A CA 1
ATOM 1411 C C . GLU A 1 192 ? 7.273 5.685 -3.102 1.00 84.31 192 GLU A C 1
ATOM 1413 O O . GLU A 1 192 ? 6.507 5.292 -3.988 1.00 84.31 192 GLU A O 1
ATOM 1418 N N . ALA A 1 193 ? 8.065 6.734 -3.316 1.00 75.75 193 ALA A N 1
ATOM 1419 C CA . ALA A 1 193 ? 8.177 7.390 -4.607 1.00 75.75 193 ALA A CA 1
ATOM 1420 C C . ALA A 1 193 ? 8.761 6.485 -5.709 1.00 75.75 193 ALA A C 1
ATOM 1422 O O . ALA A 1 193 ? 9.740 5.771 -5.523 1.00 75.75 193 ALA A O 1
ATOM 1423 N N . GLY A 1 194 ? 8.242 6.653 -6.927 1.00 70.62 194 GLY A N 1
ATOM 1424 C CA . GLY A 1 194 ? 8.833 6.067 -8.127 1.00 70.62 194 GLY A CA 1
ATOM 1425 C C . GLY A 1 194 ? 8.385 4.633 -8.405 1.00 70.62 194 GLY A C 1
ATOM 1426 O O . GLY A 1 194 ? 7.263 4.246 -8.101 1.00 70.62 194 GLY A O 1
ATOM 1427 N N . VAL A 1 195 ? 9.245 3.885 -9.099 1.00 71.44 195 VAL A N 1
ATOM 1428 C CA . VAL A 1 195 ? 8.974 2.513 -9.571 1.00 71.44 195 VAL A CA 1
ATOM 1429 C C . VAL A 1 195 ? 9.743 1.453 -8.781 1.00 71.44 195 VAL A C 1
ATOM 1431 O O . VAL A 1 195 ? 9.648 0.267 -9.077 1.00 71.44 195 VAL A O 1
ATOM 1434 N N . GLU A 1 196 ? 10.551 1.865 -7.807 1.00 68.62 196 GLU A N 1
ATOM 1435 C CA . GLU A 1 196 ? 11.443 0.966 -7.069 1.00 68.62 196 GLU A CA 1
ATOM 1436 C C . GLU A 1 196 ? 10.659 0.016 -6.158 1.00 68.62 196 GLU A C 1
ATOM 1438 O O . GLU A 1 196 ? 11.020 -1.155 -6.019 1.00 68.62 196 GLU A O 1
ATOM 1443 N N . SER A 1 197 ? 9.527 0.488 -5.635 1.00 68.31 197 SER A N 1
ATOM 1444 C CA . SER A 1 197 ? 8.582 -0.294 -4.841 1.00 68.31 197 SER A CA 1
ATOM 1445 C C . SER A 1 197 ? 8.001 -1.486 -5.625 1.00 68.31 197 SER A C 1
ATOM 1447 O O . SER A 1 197 ? 7.925 -2.591 -5.083 1.00 68.31 197 SER A O 1
ATOM 1449 N N . PHE A 1 198 ? 7.783 -1.339 -6.941 1.00 65.44 198 PHE A N 1
ATOM 1450 C CA . PHE A 1 198 ? 7.326 -2.421 -7.829 1.00 65.44 198 PHE A CA 1
ATOM 1451 C C . PHE A 1 198 ? 8.335 -3.571 -7.926 1.00 65.44 198 PHE A C 1
ATOM 1453 O O . PHE A 1 198 ? 7.950 -4.728 -8.091 1.00 65.44 198 PHE A O 1
ATOM 1460 N N . GLY A 1 199 ? 9.634 -3.294 -7.787 1.00 60.19 199 GLY A N 1
ATOM 1461 C CA . GLY A 1 199 ? 10.653 -4.345 -7.724 1.00 60.19 199 GLY A CA 1
ATOM 1462 C C . GLY A 1 199 ? 10.498 -5.263 -6.504 1.00 60.19 199 GLY A C 1
ATOM 1463 O O . GLY A 1 199 ? 10.996 -6.386 -6.519 1.00 60.19 199 GLY A O 1
ATOM 1464 N N . ARG A 1 200 ? 9.795 -4.794 -5.466 1.00 69.19 200 ARG A N 1
ATOM 1465 C CA . ARG A 1 200 ? 9.589 -5.484 -4.185 1.00 69.19 200 ARG A CA 1
ATOM 1466 C C . ARG A 1 200 ? 8.218 -6.169 -4.087 1.00 69.19 200 ARG A C 1
ATOM 1468 O O . ARG A 1 200 ? 8.035 -7.028 -3.231 1.00 69.19 200 ARG A O 1
ATOM 1475 N N . GLY A 1 201 ? 7.288 -5.850 -4.992 1.00 75.50 201 GLY A N 1
ATOM 1476 C CA . GLY A 1 201 ? 6.061 -6.617 -5.227 1.00 75.50 201 GLY A CA 1
ATOM 1477 C C . GLY A 1 201 ? 4.912 -6.369 -4.246 1.00 75.50 201 GLY A C 1
ATOM 1478 O O . GLY A 1 201 ? 3.988 -7.178 -4.199 1.00 75.50 201 GLY A O 1
ATOM 1479 N N . VAL A 1 202 ? 4.937 -5.274 -3.483 1.00 81.38 202 VAL A N 1
ATOM 1480 C CA . VAL A 1 202 ? 3.863 -4.913 -2.535 1.00 81.38 202 VAL A CA 1
ATOM 1481 C C . VAL A 1 202 ? 2.561 -4.597 -3.285 1.00 81.38 202 VAL A C 1
ATOM 1483 O O . VAL A 1 202 ? 1.479 -5.036 -2.901 1.00 81.38 202 VAL A O 1
ATOM 1486 N N . GLU A 1 203 ? 2.673 -3.899 -4.413 1.00 82.31 203 GLU A N 1
ATOM 1487 C CA . GLU A 1 203 ? 1.573 -3.436 -5.264 1.00 82.31 203 GLU A CA 1
ATOM 1488 C C . GLU A 1 203 ? 0.793 -4.580 -5.898 1.00 82.31 203 GLU A C 1
ATOM 1490 O O . GLU A 1 203 ? -0.388 -4.432 -6.193 1.00 82.31 203 GLU A O 1
ATOM 1495 N N . ARG A 1 204 ? 1.434 -5.736 -6.093 1.00 81.31 204 ARG A N 1
ATOM 1496 C CA . ARG A 1 204 ? 0.827 -6.899 -6.750 1.00 81.31 204 ARG A CA 1
ATOM 1497 C C . ARG A 1 204 ? -0.446 -7.381 -6.057 1.00 81.31 204 ARG A C 1
ATOM 1499 O O . ARG A 1 204 ? -1.309 -7.966 -6.703 1.00 81.31 204 ARG A O 1
ATOM 1506 N N . HIS A 1 205 ? -0.539 -7.170 -4.750 1.00 85.56 205 HIS A N 1
ATOM 1507 C CA . HIS A 1 205 ? -1.672 -7.614 -3.946 1.00 85.56 205 HIS A CA 1
ATOM 1508 C C . HIS A 1 205 ? -2.731 -6.514 -3.754 1.00 85.56 205 HIS A C 1
ATOM 1510 O O . HIS A 1 205 ? -3.727 -6.739 -3.062 1.00 85.56 205 HIS A O 1
ATOM 1516 N N . ALA A 1 206 ? -2.542 -5.342 -4.372 1.00 89.25 206 ALA A N 1
ATOM 1517 C CA . ALA A 1 206 ? -3.564 -4.309 -4.486 1.00 89.25 206 ALA A CA 1
ATOM 1518 C C . ALA A 1 206 ? -4.494 -4.594 -5.677 1.00 89.25 206 ALA A C 1
ATOM 1520 O O . ALA A 1 206 ? -4.067 -5.099 -6.714 1.00 89.25 206 ALA A O 1
ATOM 1521 N N . ASP A 1 207 ? -5.775 -4.240 -5.547 1.00 89.62 207 ASP A N 1
ATOM 1522 C CA . ASP A 1 207 ? -6.734 -4.341 -6.657 1.00 89.62 207 ASP A CA 1
ATOM 1523 C C . ASP A 1 207 ? -6.768 -3.081 -7.528 1.00 89.62 207 ASP A C 1
ATOM 1525 O O . ASP A 1 207 ? -7.203 -3.132 -8.681 1.00 89.62 207 ASP A O 1
ATOM 1529 N N . THR A 1 208 ? -6.301 -1.960 -6.977 1.00 91.38 208 THR A N 1
ATOM 1530 C CA . THR A 1 208 ? -6.323 -0.654 -7.623 1.00 91.38 208 THR A CA 1
ATOM 1531 C C . THR A 1 208 ? -4.998 0.066 -7.390 1.00 91.38 208 THR A C 1
ATOM 1533 O O . THR A 1 208 ? -4.564 0.212 -6.247 1.00 91.38 208 THR A O 1
ATOM 1536 N N . ILE A 1 209 ? -4.380 0.564 -8.460 1.00 92.75 209 ILE A N 1
ATOM 1537 C CA . ILE A 1 209 ? -3.296 1.548 -8.379 1.00 92.75 209 ILE A CA 1
ATOM 1538 C C . ILE A 1 209 ? -3.891 2.929 -8.627 1.00 92.75 209 ILE A C 1
ATOM 1540 O O . ILE A 1 209 ? -4.595 3.129 -9.605 1.00 92.75 209 ILE A O 1
ATOM 1544 N N . LEU A 1 210 ? -3.608 3.888 -7.751 1.00 95.00 210 LEU A N 1
ATOM 1545 C CA . LEU A 1 210 ? -3.940 5.294 -7.956 1.00 95.00 210 LEU A CA 1
ATOM 1546 C C . LEU A 1 210 ? -2.648 6.069 -8.205 1.00 95.00 210 LEU A C 1
ATOM 1548 O O . LEU A 1 210 ? -1.849 6.255 -7.287 1.00 95.00 210 LEU A O 1
ATOM 1552 N N . ILE A 1 211 ? -2.439 6.531 -9.439 1.00 94.94 211 ILE A N 1
ATOM 1553 C CA . ILE A 1 211 ? -1.229 7.280 -9.794 1.00 94.94 211 ILE A CA 1
ATOM 1554 C C . ILE A 1 211 ? -1.455 8.781 -9.601 1.00 94.94 211 ILE A C 1
ATOM 1556 O O . ILE A 1 211 ? -2.244 9.408 -10.307 1.00 94.94 211 ILE A O 1
ATOM 1560 N N . VAL A 1 212 ? -0.712 9.380 -8.674 1.00 95.38 212 VAL A N 1
ATOM 1561 C CA . VAL A 1 212 ? -0.744 10.819 -8.405 1.00 95.38 212 VAL A CA 1
ATOM 1562 C C . VAL A 1 212 ? 0.315 11.522 -9.243 1.00 95.38 212 VAL A C 1
ATOM 1564 O O . VAL A 1 212 ? 1.518 11.270 -9.099 1.00 95.38 212 VAL A O 1
ATOM 1567 N N . VAL A 1 213 ? -0.146 12.433 -10.101 1.00 94.62 213 VAL A N 1
ATOM 1568 C CA . 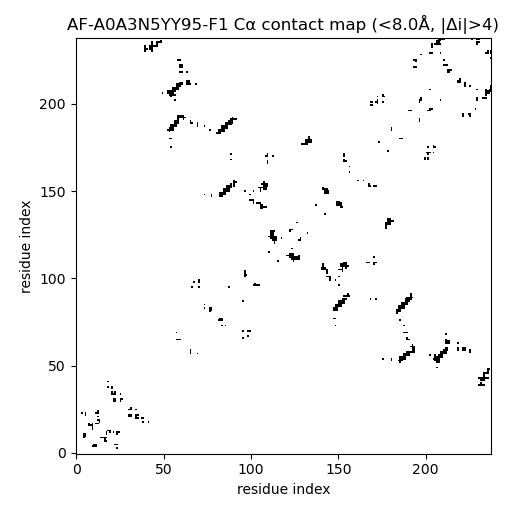VAL A 1 213 ? 0.688 13.189 -11.035 1.00 94.62 213 VAL A CA 1
ATOM 1569 C C . VAL A 1 213 ? 0.619 14.685 -10.774 1.00 94.62 213 VAL A C 1
ATOM 1571 O O . VAL A 1 213 ? -0.436 15.243 -10.488 1.00 94.62 213 VAL A O 1
ATOM 1574 N N . GLU A 1 214 ? 1.760 15.341 -10.931 1.00 93.62 214 GLU A N 1
ATOM 1575 C CA . GLU A 1 214 ? 1.843 16.794 -11.072 1.00 93.62 214 GLU A CA 1
ATOM 1576 C C . GLU A 1 214 ? 1.957 17.160 -12.566 1.00 93.62 214 GLU A C 1
ATOM 1578 O O . GLU A 1 214 ? 2.332 16.305 -13.375 1.00 93.62 214 GLU A O 1
ATOM 1583 N N . PRO A 1 215 ? 1.665 18.410 -12.973 1.00 90.69 215 PRO A N 1
ATOM 1584 C CA . PRO A 1 215 ? 1.705 18.827 -14.376 1.00 90.69 215 PRO A CA 1
ATOM 1585 C C . PRO A 1 215 ? 3.145 19.044 -14.885 1.00 90.69 215 PRO A C 1
ATOM 1587 O O . PRO A 1 215 ? 3.488 20.108 -15.396 1.00 90.69 215 PRO A O 1
ATOM 1590 N N . SER A 1 216 ? 4.007 18.035 -14.742 1.00 93.69 216 SER A N 1
ATOM 1591 C CA . SER A 1 216 ? 5.370 18.010 -15.274 1.00 93.69 216 SER A CA 1
ATOM 1592 C C . SER A 1 216 ? 5.579 16.798 -16.178 1.00 93.69 216 SER A C 1
ATOM 1594 O O . SER A 1 216 ? 5.047 15.715 -15.926 1.00 93.69 216 SER A O 1
ATOM 1596 N N . LEU A 1 217 ? 6.385 16.968 -17.232 1.00 92.31 217 LEU A N 1
ATOM 1597 C CA . LEU A 1 217 ? 6.714 15.884 -18.163 1.00 92.31 217 LEU A CA 1
ATOM 1598 C C . LEU A 1 217 ? 7.326 14.681 -17.428 1.00 92.31 217 LEU A C 1
ATOM 1600 O O . LEU A 1 217 ? 6.927 13.546 -17.665 1.00 92.31 217 LEU A O 1
ATOM 1604 N N . GLU A 1 218 ? 8.222 14.938 -16.475 1.00 90.88 218 GLU A N 1
ATOM 1605 C CA . GLU A 1 218 ? 8.841 13.896 -15.651 1.00 90.88 218 GLU A CA 1
ATOM 1606 C C . GLU A 1 218 ? 7.806 13.093 -14.853 1.00 90.88 218 GLU A C 1
ATOM 1608 O O . GLU A 1 218 ? 7.890 11.869 -14.777 1.00 90.88 218 GLU A O 1
ATOM 1613 N N . SER A 1 219 ? 6.792 13.756 -14.281 1.00 92.25 219 SER A N 1
ATOM 1614 C CA . SER A 1 219 ? 5.729 13.054 -13.556 1.00 92.25 219 SER A CA 1
ATOM 1615 C C . SER A 1 219 ? 4.880 12.184 -14.480 1.00 92.25 219 SER A C 1
ATOM 1617 O O . SER A 1 219 ? 4.479 11.096 -14.071 1.00 92.25 219 SER A O 1
ATOM 1619 N N . ILE A 1 220 ? 4.624 12.635 -15.710 1.00 93.44 220 ILE A N 1
ATOM 1620 C CA . ILE A 1 220 ? 3.871 11.872 -16.714 1.00 93.44 220 ILE A CA 1
ATOM 1621 C C . ILE A 1 220 ? 4.667 10.636 -17.157 1.00 93.44 220 ILE A C 1
ATOM 1623 O O . ILE A 1 220 ? 4.111 9.543 -17.205 1.00 93.44 220 ILE A O 1
ATOM 1627 N N . ILE A 1 221 ? 5.974 10.774 -17.407 1.00 92.06 221 ILE A N 1
ATOM 1628 C CA . ILE A 1 221 ? 6.847 9.648 -17.782 1.00 92.06 221 ILE A CA 1
ATOM 1629 C C . ILE A 1 221 ? 6.894 8.597 -16.665 1.00 92.06 221 ILE A C 1
ATOM 1631 O O . ILE A 1 221 ? 6.812 7.396 -16.928 1.00 92.06 221 ILE A O 1
ATOM 1635 N N . VAL A 1 222 ? 7.015 9.028 -15.405 1.00 90.94 222 VAL A N 1
ATOM 1636 C CA . VAL A 1 222 ? 6.978 8.113 -14.254 1.00 90.94 222 VAL A CA 1
ATOM 1637 C C . VAL A 1 222 ? 5.615 7.424 -14.150 1.00 90.94 222 VAL A C 1
ATOM 1639 O O . VAL A 1 222 ? 5.572 6.213 -13.948 1.00 90.94 222 VAL A O 1
ATOM 1642 N N . ALA A 1 223 ? 4.515 8.153 -14.347 1.00 92.12 223 ALA A N 1
ATOM 1643 C CA . ALA A 1 223 ? 3.167 7.588 -14.334 1.00 92.12 223 ALA A CA 1
ATOM 1644 C C . ALA A 1 223 ? 2.951 6.531 -15.424 1.00 92.12 223 ALA A C 1
ATOM 1646 O O . ALA A 1 223 ? 2.408 5.464 -15.145 1.00 92.12 223 ALA A O 1
ATOM 1647 N N . GLU A 1 224 ? 3.427 6.781 -16.645 1.00 90.94 224 GLU A N 1
ATOM 1648 C CA . GLU A 1 224 ? 3.361 5.806 -17.734 1.00 90.94 224 GLU A CA 1
ATOM 1649 C C . GLU A 1 224 ? 4.121 4.521 -17.377 1.00 90.94 224 GLU A C 1
ATOM 1651 O O . GLU A 1 224 ? 3.603 3.418 -17.561 1.00 90.94 224 GLU A O 1
ATOM 1656 N N . ARG A 1 225 ? 5.322 4.645 -16.796 1.00 89.75 225 ARG A N 1
ATOM 1657 C CA . ARG A 1 225 ? 6.107 3.487 -16.339 1.00 89.75 225 ARG A CA 1
ATOM 1658 C C . ARG A 1 225 ? 5.389 2.703 -15.242 1.00 89.75 225 ARG A C 1
ATOM 1660 O O . ARG A 1 225 ? 5.319 1.480 -15.339 1.00 89.75 225 ARG A O 1
ATOM 1667 N N . ILE A 1 226 ? 4.838 3.391 -14.240 1.00 89.94 226 ILE A N 1
ATOM 1668 C CA . ILE A 1 226 ? 4.042 2.778 -13.165 1.00 89.94 226 ILE A CA 1
ATOM 1669 C C . ILE A 1 226 ? 2.855 2.012 -13.764 1.00 89.94 226 ILE A C 1
ATOM 1671 O O . ILE A 1 226 ? 2.650 0.846 -13.435 1.00 89.94 226 ILE A O 1
ATOM 1675 N N . SER A 1 227 ? 2.122 2.618 -14.703 1.00 89.31 227 SER A N 1
ATOM 1676 C CA . SER A 1 227 ? 0.982 1.978 -15.368 1.00 89.31 227 SER A CA 1
ATOM 1677 C C . SER A 1 227 ? 1.387 0.726 -16.149 1.00 89.31 227 SER A C 1
ATOM 1679 O O . SER A 1 227 ? 0.773 -0.332 -16.002 1.00 89.31 227 SER A O 1
ATOM 1681 N N . GLN A 1 228 ? 2.475 0.793 -16.922 1.00 86.81 228 GLN A N 1
ATOM 1682 C CA . GLN A 1 228 ? 3.000 -0.367 -17.645 1.00 86.81 228 GLN A CA 1
ATOM 1683 C C . GLN A 1 228 ? 3.407 -1.510 -16.702 1.00 86.81 228 GLN A C 1
ATOM 1685 O O . GLN A 1 228 ? 3.162 -2.678 -17.021 1.00 86.81 228 GLN A O 1
ATOM 1690 N N . MET A 1 229 ? 4.013 -1.192 -15.553 1.00 86.00 229 MET A N 1
ATOM 1691 C CA . MET A 1 229 ? 4.390 -2.180 -14.539 1.00 86.00 229 MET A CA 1
ATOM 1692 C C . MET A 1 229 ? 3.166 -2.796 -13.862 1.00 86.00 229 MET A C 1
ATOM 1694 O O . MET A 1 229 ? 3.067 -4.019 -13.830 1.00 86.00 229 MET A O 1
ATOM 1698 N N . ALA A 1 230 ? 2.210 -1.980 -13.412 1.00 85.62 230 ALA A N 1
ATOM 1699 C CA . ALA A 1 230 ? 0.968 -2.432 -12.785 1.00 85.62 230 ALA A CA 1
ATOM 1700 C C . ALA A 1 230 ? 0.167 -3.368 -13.705 1.00 85.62 230 ALA A C 1
ATOM 1702 O O . ALA A 1 230 ? -0.194 -4.479 -13.314 1.00 85.62 230 ALA A O 1
ATOM 1703 N N . LEU A 1 231 ? -0.006 -2.986 -14.976 1.00 82.25 231 LEU A N 1
ATOM 1704 C CA . LEU A 1 231 ? -0.643 -3.838 -15.983 1.00 82.25 231 LEU A CA 1
ATOM 1705 C C . LEU A 1 231 ? 0.165 -5.113 -16.249 1.00 82.25 231 LEU A C 1
ATOM 1707 O O . LEU A 1 231 ? -0.405 -6.174 -16.489 1.00 82.25 231 LEU A O 1
ATOM 1711 N N . GLY A 1 232 ? 1.499 -5.029 -16.238 1.00 78.44 232 GLY A N 1
ATOM 1712 C CA . GLY A 1 232 ? 2.379 -6.197 -16.314 1.00 78.44 232 GLY A CA 1
ATOM 1713 C C . GLY A 1 232 ? 2.240 -7.134 -15.110 1.00 78.44 232 GLY A C 1
ATOM 1714 O O . GLY A 1 232 ? 2.468 -8.331 -15.254 1.00 78.44 232 GLY A O 1
ATOM 1715 N N . MET A 1 233 ? 1.825 -6.598 -13.962 1.00 78.69 233 MET A N 1
ATOM 1716 C CA . MET A 1 233 ? 1.523 -7.336 -12.739 1.00 78.69 233 MET A CA 1
ATOM 1717 C C . MET A 1 233 ? 0.072 -7.842 -12.663 1.00 78.69 233 MET A C 1
ATOM 1719 O O . MET A 1 233 ? -0.320 -8.414 -11.650 1.00 78.69 233 MET A O 1
ATOM 1723 N N . GLY A 1 234 ? -0.713 -7.700 -13.735 1.00 76.62 234 GLY A N 1
ATOM 1724 C CA . GLY A 1 234 ? -2.102 -8.162 -13.762 1.00 76.62 234 GLY A CA 1
ATOM 1725 C C . GLY A 1 234 ? -3.059 -7.281 -12.954 1.00 76.62 234 GLY A C 1
ATOM 1726 O O . GLY A 1 234 ? -4.198 -7.675 -12.722 1.00 76.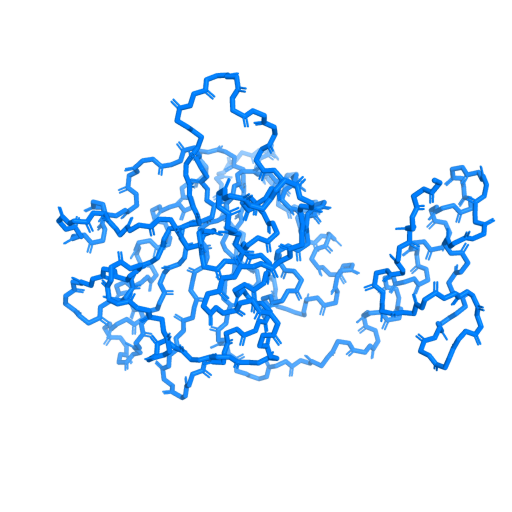62 234 GLY A O 1
ATOM 1727 N N . ILE A 1 235 ? -2.634 -6.082 -12.542 1.00 83.31 235 ILE A N 1
ATOM 1728 C CA . ILE A 1 235 ? -3.510 -5.136 -11.849 1.00 83.31 235 ILE A CA 1
ATOM 1729 C C . ILE A 1 235 ? -4.371 -4.437 -12.900 1.00 83.31 235 ILE A C 1
ATOM 1731 O O . ILE A 1 235 ? -3.873 -3.676 -13.730 1.00 83.31 235 ILE A O 1
ATOM 1735 N N . GLY A 1 236 ? -5.667 -4.751 -12.901 1.00 71.31 236 GLY A N 1
ATOM 1736 C CA . GLY A 1 236 ? -6.599 -4.327 -13.948 1.00 71.31 236 GLY A CA 1
ATOM 1737 C C . GLY A 1 236 ? -7.147 -2.905 -13.801 1.00 71.31 236 GLY A C 1
ATOM 1738 O O . GLY A 1 236 ? -7.740 -2.399 -14.753 1.00 71.31 236 GLY A O 1
ATOM 1739 N N . ARG A 1 237 ? -6.972 -2.260 -12.638 1.00 86.62 237 ARG A N 1
ATOM 1740 C CA . ARG A 1 237 ? -7.440 -0.891 -12.367 1.00 86.62 237 ARG A CA 1
ATOM 1741 C C . ARG A 1 237 ? -6.255 0.004 -11.993 1.00 86.62 237 ARG A C 1
ATOM 1743 O O . ARG A 1 237 ? -5.651 -0.191 -10.941 1.00 86.62 237 ARG A O 1
ATOM 1750 N N . VAL A 1 238 ? -5.939 0.960 -12.867 1.00 87.94 238 VAL A N 1
ATOM 1751 C CA . VAL A 1 238 ? -4.840 1.934 -12.746 1.00 87.94 238 VAL A CA 1
ATOM 1752 C C . VAL A 1 238 ? -5.347 3.319 -13.123 1.00 87.94 238 VAL A C 1
ATOM 1754 O O . VAL A 1 238 ? -6.120 3.376 -14.107 1.00 87.94 238 VAL A O 1
#